Protein AF-A0A2E6H9V1-F1 (afdb_monomer_lite)

pLDDT: mean 75.18, std 14.53, range [45.62, 95.81]

Structure (mmCIF, N/CA/C/O backbone):
data_AF-A0A2E6H9V1-F1
#
_entry.id   AF-A0A2E6H9V1-F1
#
loop_
_atom_site.group_PDB
_atom_site.id
_atom_site.type_symbol
_atom_site.label_atom_id
_atom_site.label_alt_id
_atom_site.label_comp_id
_atom_site.label_asym_id
_atom_site.label_entity_id
_atom_site.label_seq_id
_atom_site.pdbx_PDB_ins_code
_atom_site.Cartn_x
_atom_site.Cartn_y
_atom_site.Cartn_z
_atom_site.occupancy
_atom_site.B_iso_or_equiv
_atom_site.auth_seq_id
_atom_site.auth_comp_id
_atom_site.auth_asym_id
_atom_site.auth_atom_id
_atom_site.pdbx_PDB_model_num
ATOM 1 N N . MET A 1 1 ? -39.007 20.331 41.762 1.00 57.66 1 MET A N 1
ATOM 2 C CA . MET A 1 1 ? -39.046 19.545 40.503 1.00 57.66 1 MET A CA 1
ATOM 3 C C . MET A 1 1 ? -38.217 20.158 39.374 1.00 57.66 1 MET A C 1
ATOM 5 O O . MET A 1 1 ? -37.455 19.413 38.781 1.00 57.66 1 MET A O 1
ATOM 9 N N . GLN A 1 2 ? -38.278 21.470 39.101 1.00 59.75 2 GLN A N 1
ATOM 10 C CA . GLN A 1 2 ? -37.494 22.106 38.016 1.00 59.75 2 GLN A CA 1
ATOM 11 C C . GLN A 1 2 ? -35.966 21.913 38.113 1.00 59.75 2 GLN A C 1
ATOM 13 O O . GLN A 1 2 ? -35.323 21.674 37.098 1.00 59.75 2 GLN A O 1
ATOM 18 N N . PHE A 1 3 ? -35.392 21.932 39.320 1.00 62.78 3 PHE A N 1
ATOM 19 C CA . PHE A 1 3 ? -33.951 21.708 39.520 1.00 62.78 3 PHE A CA 1
ATOM 20 C C . PHE A 1 3 ? -33.495 20.287 39.142 1.00 62.78 3 PHE A C 1
ATOM 22 O O . PHE A 1 3 ? -32.403 20.105 38.617 1.00 62.78 3 PHE A O 1
ATOM 29 N N . LEU A 1 4 ? -34.350 19.282 39.360 1.00 67.31 4 LEU A N 1
ATOM 30 C CA . LEU A 1 4 ? -34.034 17.884 39.055 1.00 67.31 4 LEU A CA 1
ATOM 31 C C . LEU A 1 4 ? -34.030 17.632 37.538 1.00 67.31 4 LEU A C 1
ATOM 33 O O . LEU A 1 4 ? -33.190 16.896 37.033 1.00 67.31 4 LEU A O 1
ATOM 37 N N . VAL A 1 5 ? -34.934 18.295 36.808 1.00 70.50 5 VAL A N 1
ATOM 38 C CA . VAL A 1 5 ? -35.013 18.218 35.340 1.00 70.50 5 VAL A CA 1
ATOM 39 C C . VAL A 1 5 ? -33.762 18.824 34.697 1.00 70.50 5 VAL A C 1
ATOM 41 O O . VAL A 1 5 ? -33.200 18.230 33.783 1.00 70.50 5 VAL A O 1
ATOM 44 N N . LEU A 1 6 ? -33.274 19.955 35.216 1.00 68.00 6 LEU A N 1
ATOM 45 C CA . LEU A 1 6 ? -32.047 20.600 34.735 1.00 68.00 6 LEU A CA 1
ATOM 46 C C . LEU A 1 6 ? -30.801 19.725 34.932 1.00 68.00 6 LEU A C 1
ATOM 48 O O . LEU A 1 6 ? -29.983 19.624 34.023 1.00 68.00 6 LEU A O 1
ATOM 52 N N . VAL A 1 7 ? -30.688 19.041 36.074 1.00 71.69 7 VAL A N 1
ATOM 53 C CA . VAL A 1 7 ? -29.567 18.128 36.357 1.00 71.69 7 VAL A CA 1
ATOM 54 C C . VAL A 1 7 ? -29.583 16.908 35.427 1.00 71.69 7 VAL A C 1
ATOM 56 O O . VAL A 1 7 ? -28.535 16.531 34.910 1.00 71.69 7 VAL A O 1
ATOM 59 N N . VAL A 1 8 ? -30.756 16.333 35.140 1.00 71.56 8 VAL A N 1
ATOM 60 C CA . VAL A 1 8 ? -30.886 15.188 34.216 1.00 71.56 8 VAL A CA 1
ATOM 61 C C . VAL A 1 8 ? -30.568 15.582 32.769 1.00 71.56 8 VAL A C 1
ATOM 63 O O . VAL A 1 8 ? -29.890 14.831 32.071 1.00 71.56 8 VAL A O 1
ATOM 66 N N . VAL A 1 9 ? -30.981 16.773 32.321 1.00 68.56 9 VAL A N 1
ATOM 67 C CA . VAL A 1 9 ? -30.645 17.282 30.977 1.00 68.56 9 VAL A CA 1
ATOM 68 C C . VAL A 1 9 ? -29.141 17.555 30.846 1.00 68.56 9 VAL A C 1
ATOM 70 O O . VAL A 1 9 ? -28.542 17.195 29.835 1.00 68.56 9 VAL A O 1
ATOM 73 N N . PHE A 1 10 ? -28.505 18.121 31.876 1.00 64.12 10 PHE A N 1
ATOM 74 C CA . PHE A 1 10 ? -27.064 18.394 31.862 1.00 64.12 10 PHE A CA 1
ATOM 75 C C . PHE A 1 10 ? -26.220 17.108 31.913 1.00 64.12 10 PHE A C 1
ATOM 77 O O . PHE A 1 10 ? -25.224 16.994 31.202 1.00 64.12 10 PHE A O 1
ATOM 84 N N . LEU A 1 11 ? -26.650 16.102 32.685 1.00 61.53 11 LEU A N 1
ATOM 85 C CA . LEU A 1 11 ? -26.030 14.771 32.703 1.00 61.53 11 LEU A CA 1
ATOM 86 C C . LEU A 1 11 ? -26.208 14.030 31.368 1.00 61.53 11 LEU A C 1
ATOM 88 O O . LEU A 1 11 ? -25.282 13.357 30.924 1.00 61.53 11 LEU A O 1
ATOM 92 N N . GLY A 1 12 ? -27.351 14.193 30.692 1.00 59.88 12 GLY A N 1
ATOM 93 C CA . GLY A 1 12 ? -27.587 13.618 29.364 1.00 59.88 12 GLY A CA 1
ATOM 94 C C . GLY A 1 12 ? -26.636 14.170 28.297 1.00 59.88 12 GLY A C 1
ATOM 95 O O . GLY A 1 12 ? -26.082 13.402 27.511 1.00 59.88 12 GLY A O 1
ATOM 96 N N . LEU A 1 13 ? -26.362 15.479 28.323 1.00 57.25 13 LEU A N 1
ATOM 97 C CA . LEU A 1 13 ? -25.452 16.136 27.374 1.00 57.25 13 LEU A CA 1
ATOM 98 C C . LEU A 1 13 ? -23.984 15.700 27.531 1.00 57.25 13 LEU A C 1
ATOM 100 O O . LEU A 1 13 ? -23.237 15.725 26.556 1.00 57.25 13 LEU A O 1
ATOM 104 N N . LEU A 1 14 ? -23.576 15.236 28.717 1.00 55.78 14 LEU A N 1
ATOM 105 C CA . LEU A 1 14 ? -22.212 14.753 28.976 1.00 55.78 14 LEU A CA 1
ATOM 106 C C . LEU A 1 14 ? -21.969 13.302 28.522 1.00 55.78 14 LEU A C 1
ATOM 108 O O . LEU A 1 14 ? -20.821 12.877 28.429 1.00 55.78 14 LEU A O 1
ATOM 112 N N . THR A 1 15 ? -23.019 12.539 28.199 1.00 54.88 15 THR A N 1
ATOM 113 C CA . THR A 1 15 ? -22.890 11.127 27.775 1.00 54.88 15 THR A CA 1
ATOM 114 C C . THR A 1 15 ? -22.777 10.929 26.260 1.00 54.88 15 THR A C 1
ATOM 116 O O . THR A 1 15 ? -22.539 9.812 25.807 1.00 54.88 15 THR A O 1
ATOM 119 N N . SER A 1 16 ? -22.882 11.998 25.459 1.00 49.84 16 SER A N 1
ATOM 120 C CA . SER A 1 16 ? -22.844 11.907 23.989 1.00 49.84 16 SER A CA 1
ATOM 121 C C . SER A 1 16 ? -21.440 12.005 23.372 1.00 49.84 16 SER A C 1
ATOM 123 O O . SER A 1 16 ? -21.311 12.040 22.146 1.00 49.84 16 SER A O 1
ATOM 125 N N . CYS A 1 17 ? -20.374 11.990 24.175 1.00 56.94 17 CYS A N 1
ATOM 126 C CA . CYS A 1 17 ? -19.022 11.731 23.674 1.00 56.94 17 CYS A CA 1
ATOM 127 C C . CYS A 1 17 ? -18.850 10.224 23.425 1.00 56.94 17 CYS A C 1
ATOM 129 O O . CYS A 1 17 ? -18.082 9.545 24.104 1.00 56.94 17 CYS A O 1
ATOM 131 N N . GLY A 1 18 ? -19.616 9.684 22.472 1.00 55.41 18 GLY A N 1
ATOM 132 C CA . GLY A 1 18 ? -19.430 8.318 22.001 1.00 55.41 18 GLY A CA 1
ATOM 133 C C . GLY A 1 18 ? -18.006 8.151 21.479 1.00 55.41 18 GLY A C 1
ATOM 134 O O . GLY A 1 18 ? -17.499 9.028 20.775 1.00 55.41 18 GLY A O 1
ATOM 135 N N . GLN A 1 19 ? -17.352 7.044 21.837 1.00 58.38 19 GLN A N 1
ATOM 136 C CA . GLN A 1 19 ? -16.046 6.696 21.282 1.00 58.38 19 GLN A CA 1
ATOM 137 C C . GLN A 1 19 ? -16.116 6.814 19.757 1.00 58.38 19 GLN A C 1
ATOM 139 O O . GLN A 1 19 ? -16.995 6.215 19.126 1.00 58.38 19 GLN A O 1
ATOM 144 N N . ARG A 1 20 ? -15.220 7.618 19.166 1.00 66.12 20 ARG A N 1
ATOM 145 C CA . ARG A 1 20 ? -15.069 7.665 17.708 1.00 66.12 20 ARG A CA 1
ATOM 146 C C . ARG A 1 20 ? -14.844 6.228 17.251 1.00 66.12 20 ARG A C 1
ATOM 148 O O . ARG A 1 20 ? -13.940 5.576 17.756 1.00 66.12 20 ARG A O 1
ATOM 155 N N . LYS A 1 21 ? -15.708 5.718 16.376 1.00 77.56 21 LYS A N 1
ATOM 156 C CA . LYS A 1 21 ? -15.557 4.382 15.791 1.00 77.56 21 LYS A CA 1
ATOM 157 C C . LYS A 1 21 ? -14.513 4.440 14.677 1.00 77.56 21 LYS A C 1
ATOM 159 O O . LYS A 1 21 ? -14.310 5.506 14.095 1.00 77.56 21 LYS A O 1
ATOM 164 N N . ALA A 1 22 ? -13.881 3.306 14.381 1.00 83.81 22 ALA A N 1
ATOM 165 C CA . ALA A 1 22 ? -13.075 3.172 13.172 1.00 83.81 22 ALA A CA 1
ATOM 166 C C . ALA A 1 22 ? -13.935 3.486 11.928 1.00 83.81 22 ALA A C 1
ATOM 168 O O . ALA A 1 22 ? -15.140 3.194 11.935 1.00 83.81 22 ALA A O 1
ATOM 169 N N . PRO A 1 23 ? -13.353 4.088 10.877 1.00 89.81 23 PRO A N 1
ATOM 170 C CA . PRO A 1 23 ? -14.054 4.299 9.621 1.00 89.81 23 PRO A CA 1
ATOM 171 C C . PRO A 1 23 ? -14.392 2.958 8.957 1.00 89.81 23 PRO A C 1
ATOM 173 O O . PRO A 1 23 ? -13.762 1.931 9.214 1.00 89.81 23 PRO A O 1
ATOM 176 N N . ALA A 1 24 ? -15.392 2.971 8.077 1.00 92.88 24 ALA A N 1
ATOM 177 C CA . ALA A 1 24 ? -15.654 1.831 7.209 1.00 92.88 24 ALA A CA 1
ATOM 178 C C . ALA A 1 24 ? -14.538 1.703 6.162 1.00 92.88 24 ALA A C 1
ATOM 180 O O . ALA A 1 24 ? -14.043 2.709 5.659 1.00 92.88 24 ALA A O 1
ATOM 181 N N . ASN A 1 25 ? -14.176 0.469 5.815 1.00 95.12 25 ASN A N 1
ATOM 182 C CA . ASN A 1 25 ? -13.185 0.201 4.779 1.00 95.12 25 ASN A CA 1
ATOM 183 C C . ASN A 1 25 ? -13.681 0.664 3.399 1.00 95.12 25 ASN A C 1
ATOM 185 O O . ASN A 1 25 ? -14.756 0.256 2.954 1.00 95.12 25 ASN A O 1
ATOM 189 N N . ASP A 1 26 ? -12.871 1.447 2.696 1.00 94.94 26 ASP A N 1
ATOM 190 C CA . ASP A 1 26 ? -13.098 1.807 1.303 1.00 94.94 26 ASP A CA 1
ATOM 191 C C . ASP A 1 26 ? -12.610 0.671 0.394 1.00 94.94 26 ASP A C 1
ATOM 193 O O . ASP A 1 26 ? -11.432 0.307 0.368 1.00 94.94 26 ASP A O 1
ATOM 197 N N . ALA A 1 27 ? -13.542 0.092 -0.365 1.00 93.38 27 ALA A N 1
ATOM 198 C CA . ALA A 1 27 ? -13.285 -1.079 -1.198 1.00 93.38 27 ALA A CA 1
ATOM 199 C C . ALA A 1 27 ? -12.214 -0.848 -2.278 1.00 93.38 27 ALA A C 1
ATOM 201 O O . ALA A 1 27 ? -11.625 -1.817 -2.759 1.00 93.38 27 ALA A O 1
ATOM 202 N N . ARG A 1 28 ? -11.926 0.411 -2.643 1.00 92.06 28 ARG A N 1
ATOM 203 C CA . ARG A 1 28 ? -10.874 0.751 -3.614 1.00 92.06 28 ARG A CA 1
ATOM 204 C C . ARG A 1 28 ? -9.483 0.330 -3.139 1.00 92.06 28 ARG A C 1
ATOM 206 O O . ARG A 1 28 ? -8.632 0.048 -3.975 1.00 92.06 28 ARG A O 1
ATOM 213 N N . PHE A 1 29 ? -9.265 0.215 -1.828 1.00 94.06 29 PHE A N 1
ATOM 214 C CA . PHE A 1 29 ? -7.982 -0.221 -1.275 1.00 94.06 29 PHE A CA 1
ATOM 215 C C . PHE A 1 29 ? -7.827 -1.744 -1.162 1.00 94.06 29 PHE A C 1
ATOM 217 O O . PHE A 1 29 ? -6.739 -2.221 -0.848 1.00 94.06 29 PHE A O 1
ATOM 224 N N . ASN A 1 30 ? -8.874 -2.531 -1.440 1.00 92.81 30 ASN A N 1
ATOM 225 C CA . ASN A 1 30 ? -8.818 -3.989 -1.276 1.00 92.81 30 ASN A CA 1
ATOM 226 C C . ASN A 1 30 ? -7.760 -4.649 -2.166 1.00 92.81 30 ASN A C 1
ATOM 228 O O . ASN A 1 30 ? -7.146 -5.622 -1.741 1.00 92.81 30 ASN A O 1
ATOM 232 N N . ILE A 1 31 ? -7.513 -4.109 -3.364 1.00 90.75 31 ILE A N 1
ATOM 233 C CA . ILE A 1 31 ? -6.470 -4.644 -4.245 1.00 90.75 31 ILE A CA 1
ATOM 234 C C . ILE A 1 31 ? -5.085 -4.550 -3.600 1.00 90.75 31 ILE A C 1
ATOM 236 O O . ILE A 1 31 ? -4.347 -5.528 -3.620 1.00 90.75 31 ILE A O 1
ATOM 240 N N . TYR A 1 32 ? -4.769 -3.428 -2.950 1.00 92.81 32 TYR A N 1
ATOM 241 C CA . TYR A 1 32 ? -3.482 -3.246 -2.283 1.00 92.81 32 TYR A CA 1
ATOM 242 C C . TYR A 1 32 ? -3.333 -4.180 -1.083 1.00 92.81 32 TYR A C 1
ATOM 244 O O . TYR A 1 32 ? -2.254 -4.706 -0.855 1.00 92.81 32 TYR A O 1
ATOM 252 N N . LYS A 1 33 ? -4.417 -4.465 -0.354 1.00 94.31 33 LYS A N 1
ATOM 253 C CA . LYS A 1 33 ? -4.392 -5.464 0.727 1.00 94.31 33 LYS A CA 1
ATOM 254 C C . LYS A 1 33 ? -4.036 -6.856 0.212 1.00 94.31 33 LYS A C 1
ATOM 256 O O . LYS A 1 33 ? -3.171 -7.513 0.782 1.00 94.31 33 LYS A O 1
ATOM 261 N N . SER A 1 34 ? -4.686 -7.289 -0.869 1.00 93.00 34 SER A N 1
ATOM 262 C CA . SER A 1 34 ? -4.399 -8.582 -1.496 1.00 93.00 34 SER A CA 1
ATOM 263 C C . SER A 1 34 ? -2.969 -8.637 -2.035 1.00 93.00 34 SER A C 1
ATOM 265 O O . SER A 1 34 ? -2.261 -9.602 -1.777 1.00 93.00 34 SER A O 1
ATOM 267 N N . GLN A 1 35 ? -2.509 -7.577 -2.703 1.00 91.50 35 GLN A N 1
ATOM 268 C CA . GLN A 1 35 ? -1.136 -7.494 -3.205 1.00 91.50 35 GLN A CA 1
ATOM 269 C C . GLN A 1 35 ? -0.107 -7.514 -2.068 1.00 91.50 35 GLN A C 1
ATOM 271 O O . GLN A 1 35 ? 0.880 -8.237 -2.157 1.00 91.50 35 GLN A O 1
ATOM 276 N N . PHE A 1 36 ? -0.349 -6.793 -0.972 1.00 94.19 36 PHE A N 1
ATOM 277 C CA . PHE A 1 36 ? 0.529 -6.803 0.199 1.00 94.19 36 PHE A CA 1
ATOM 278 C C . PHE A 1 36 ? 0.656 -8.210 0.798 1.00 94.19 36 PHE A C 1
ATOM 280 O O . PHE A 1 36 ? 1.757 -8.653 1.113 1.00 94.19 36 PHE A O 1
ATOM 287 N N . GLN A 1 37 ? -0.454 -8.948 0.899 1.00 95.12 37 GLN A N 1
ATOM 288 C CA . GLN A 1 37 ? -0.461 -10.341 1.357 1.00 95.12 37 GLN A CA 1
ATOM 289 C C . GLN A 1 37 ? 0.308 -11.271 0.412 1.00 95.12 37 GLN A C 1
ATOM 291 O O . GLN A 1 37 ? 1.056 -12.136 0.870 1.00 95.12 37 GLN A O 1
ATOM 296 N N . GLU A 1 38 ? 0.143 -11.104 -0.901 1.00 93.88 38 GLU A N 1
ATOM 297 C CA . GLU A 1 38 ? 0.890 -11.867 -1.903 1.00 93.88 38 GLU A CA 1
ATOM 298 C C . GLU A 1 38 ? 2.398 -11.598 -1.806 1.00 93.88 38 GLU A C 1
ATOM 300 O O . GLU A 1 38 ? 3.189 -12.543 -1.809 1.00 93.88 38 GLU A O 1
ATOM 305 N N . GLU A 1 39 ? 2.804 -10.335 -1.661 1.00 93.19 39 GLU A N 1
ATOM 306 C CA . GLU A 1 39 ? 4.210 -9.947 -1.505 1.00 93.19 39 GLU A CA 1
ATOM 307 C C . GLU A 1 39 ? 4.818 -10.431 -0.185 1.00 93.19 39 GLU A C 1
ATOM 309 O O . GLU A 1 39 ? 5.960 -10.898 -0.178 1.00 93.19 39 GLU A O 1
ATOM 314 N N . ALA A 1 40 ? 4.051 -10.396 0.908 1.00 94.00 40 ALA A N 1
ATOM 315 C CA . ALA A 1 40 ? 4.449 -10.969 2.190 1.00 94.00 40 ALA A CA 1
ATOM 316 C C . ALA A 1 40 ? 4.697 -12.477 2.056 1.00 94.00 40 ALA A C 1
ATOM 318 O O . ALA A 1 40 ? 5.736 -12.993 2.475 1.00 94.00 40 ALA A O 1
ATOM 319 N N . LYS A 1 41 ? 3.781 -13.188 1.386 1.00 94.62 41 LYS A N 1
ATOM 320 C CA . LYS A 1 41 ? 3.880 -14.634 1.171 1.00 94.62 41 LYS A CA 1
ATOM 321 C C . LYS A 1 41 ? 5.114 -15.018 0.355 1.00 94.62 41 LYS A C 1
ATOM 323 O O . LYS A 1 41 ? 5.774 -15.995 0.704 1.00 94.62 41 LYS A O 1
ATOM 328 N N . LYS A 1 42 ? 5.453 -14.262 -0.699 1.00 91.81 42 LYS A N 1
ATOM 329 C CA . LYS A 1 42 ? 6.688 -14.473 -1.489 1.00 91.81 42 LYS A CA 1
ATOM 330 C C . LYS A 1 42 ? 7.953 -14.385 -0.626 1.00 91.81 42 LYS A C 1
ATOM 332 O O . LYS A 1 42 ? 8.939 -15.047 -0.923 1.00 91.81 42 LYS A O 1
ATOM 337 N N . ARG A 1 43 ? 7.891 -13.612 0.459 1.00 93.00 43 ARG A N 1
ATOM 338 C CA . ARG A 1 43 ? 8.969 -13.368 1.429 1.00 93.00 43 ARG A CA 1
ATOM 339 C C . ARG A 1 43 ? 8.911 -14.270 2.662 1.00 93.00 43 ARG A C 1
ATOM 341 O O . ARG A 1 43 ? 9.662 -14.071 3.609 1.00 93.00 43 ARG A O 1
ATOM 348 N N . GLY A 1 44 ? 8.025 -15.267 2.666 1.00 94.56 44 GLY A N 1
ATOM 349 C CA . GLY A 1 44 ? 7.876 -16.202 3.783 1.00 94.56 44 GLY A CA 1
ATOM 350 C C . GLY A 1 44 ? 7.151 -15.622 5.001 1.00 94.56 44 GLY A C 1
ATOM 351 O O . GLY A 1 44 ? 7.211 -16.210 6.078 1.00 94.56 44 GLY A O 1
ATOM 352 N N . ILE A 1 45 ? 6.450 -14.497 4.845 1.00 93.81 45 ILE A N 1
ATOM 353 C CA . ILE A 1 45 ? 5.671 -13.859 5.907 1.00 93.81 45 ILE A CA 1
ATOM 354 C C . ILE A 1 45 ? 4.200 -14.181 5.704 1.00 93.81 45 ILE A C 1
ATOM 356 O O . ILE A 1 45 ? 3.606 -13.895 4.665 1.00 93.81 45 ILE A O 1
ATOM 360 N N . GLU A 1 46 ? 3.592 -14.772 6.724 1.00 93.62 46 GLU A N 1
ATOM 361 C CA . GLU A 1 46 ? 2.172 -15.089 6.710 1.00 93.62 46 GLU A CA 1
ATOM 362 C C . GLU A 1 46 ? 1.355 -13.901 7.224 1.00 93.62 46 GLU A C 1
ATOM 364 O O . GLU A 1 46 ? 1.543 -13.459 8.360 1.00 93.62 46 GLU A O 1
ATOM 369 N N . ILE A 1 47 ? 0.432 -13.409 6.397 1.00 92.19 47 ILE A N 1
ATOM 370 C CA . ILE A 1 47 ? -0.597 -12.437 6.775 1.00 92.19 47 ILE A CA 1
ATOM 371 C C . ILE A 1 47 ? -1.953 -13.097 6.542 1.00 92.1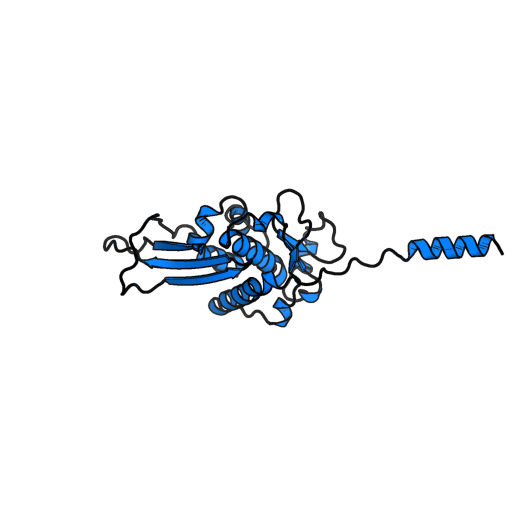9 47 ILE A C 1
ATOM 373 O O . ILE A 1 47 ? -2.250 -13.564 5.441 1.00 92.19 47 ILE A O 1
ATOM 377 N N . THR A 1 48 ? -2.769 -13.158 7.583 1.00 90.31 48 THR A N 1
ATOM 378 C CA . THR A 1 48 ? -4.085 -13.797 7.558 1.00 90.31 48 THR A CA 1
ATOM 379 C C . THR A 1 48 ? -5.154 -12.855 7.004 1.00 90.31 48 THR A C 1
ATOM 381 O O . THR A 1 48 ? -5.046 -11.633 7.094 1.00 90.31 48 THR A O 1
ATOM 384 N N . ASP A 1 49 ? -6.252 -13.414 6.494 1.00 87.50 49 ASP A N 1
ATOM 385 C CA . ASP A 1 49 ? -7.398 -12.611 6.036 1.00 87.50 49 ASP A CA 1
ATOM 386 C C . ASP A 1 49 ? -8.025 -11.794 7.178 1.00 87.50 49 ASP A C 1
ATOM 388 O O . ASP A 1 49 ? -8.570 -10.712 6.954 1.00 87.50 49 ASP A O 1
ATOM 392 N N . GLY A 1 50 ? -7.913 -12.295 8.415 1.00 86.19 50 GLY A N 1
ATOM 393 C CA . GLY A 1 50 ? -8.289 -11.556 9.616 1.00 86.19 50 GLY A CA 1
ATOM 394 C C . GLY A 1 50 ? -7.471 -10.276 9.756 1.00 86.19 50 GLY A C 1
ATOM 395 O O . GLY A 1 50 ? -8.048 -9.204 9.909 1.00 86.19 50 GLY A O 1
ATOM 396 N N . GLU A 1 51 ? -6.152 -10.344 9.591 1.00 85.62 51 GLU A N 1
ATOM 397 C CA . GLU A 1 51 ? -5.272 -9.169 9.666 1.00 85.62 51 GLU A CA 1
ATOM 398 C C . GLU A 1 51 ? -5.583 -8.136 8.576 1.00 85.62 51 GLU A C 1
ATOM 400 O O . GLU A 1 51 ? -5.608 -6.935 8.842 1.00 85.62 51 GLU A O 1
ATOM 405 N N . LEU A 1 52 ? -5.937 -8.584 7.369 1.00 88.44 52 LEU A N 1
ATOM 406 C CA . LEU A 1 52 ? -6.343 -7.697 6.270 1.00 88.44 52 LEU A CA 1
ATOM 407 C C . LEU A 1 52 ? -7.746 -7.091 6.434 1.00 88.44 52 LEU A C 1
ATOM 409 O O . LEU A 1 52 ? -8.134 -6.209 5.654 1.00 88.44 52 LEU A O 1
ATOM 413 N N . SER A 1 53 ? -8.511 -7.501 7.451 1.00 89.81 53 SER A N 1
ATOM 414 C CA . SER A 1 53 ? -9.787 -6.853 7.782 1.00 89.81 53 SER A CA 1
ATOM 415 C C . SER A 1 53 ? -9.621 -5.423 8.318 1.00 89.81 53 SER A C 1
ATOM 417 O O . SER A 1 53 ? -10.601 -4.676 8.349 1.00 89.81 53 SER A O 1
ATOM 419 N N . LEU A 1 54 ? -8.387 -5.013 8.645 1.00 91.38 54 LEU A N 1
ATOM 420 C CA . LEU A 1 54 ? -7.992 -3.648 8.998 1.00 91.38 54 LEU A CA 1
ATOM 421 C C . LEU A 1 54 ? -8.618 -2.595 8.057 1.00 91.38 54 LEU A C 1
ATOM 423 O O . LEU A 1 54 ? -8.301 -2.592 6.867 1.00 91.38 54 LEU A O 1
ATOM 427 N N . PRO A 1 55 ? -9.472 -1.672 8.528 1.00 94.75 55 PRO A N 1
ATOM 428 C CA . PRO A 1 55 ? -10.087 -0.675 7.656 1.00 94.75 55 PRO A CA 1
ATOM 429 C C . PRO A 1 55 ? -9.061 0.292 7.057 1.00 94.75 55 PRO A C 1
ATOM 431 O O . PRO A 1 55 ? -8.238 0.844 7.782 1.00 94.75 55 PRO A O 1
ATOM 434 N N . ILE A 1 56 ? -9.153 0.539 5.749 1.00 95.62 56 ILE A N 1
ATOM 435 C CA . ILE A 1 56 ? -8.431 1.616 5.057 1.00 95.62 56 ILE A CA 1
ATOM 436 C C . ILE A 1 56 ? -9.472 2.558 4.467 1.00 95.62 56 ILE A C 1
ATOM 438 O O . ILE A 1 56 ? -10.377 2.105 3.765 1.00 95.62 56 ILE A O 1
ATOM 442 N N . ALA A 1 57 ? -9.381 3.849 4.762 1.00 95.81 57 ALA A N 1
ATOM 443 C CA . ALA A 1 57 ? -10.357 4.835 4.314 1.00 95.81 57 ALA A CA 1
ATOM 444 C C . ALA A 1 57 ? -9.702 6.181 4.011 1.00 95.81 57 ALA A C 1
ATOM 446 O O . ALA A 1 57 ? -8.598 6.468 4.462 1.00 95.81 57 ALA A O 1
ATOM 447 N N . PHE A 1 58 ? -10.418 7.036 3.287 1.00 95.38 58 PHE A N 1
ATOM 448 C CA . PHE A 1 58 ? -10.010 8.429 3.143 1.00 95.38 58 PHE A CA 1
ATOM 449 C C . PHE A 1 58 ? -10.265 9.217 4.430 1.00 95.38 58 PHE A C 1
ATOM 451 O O . PHE A 1 58 ? -11.304 9.043 5.073 1.00 95.38 58 PHE A O 1
ATOM 458 N N . GLY A 1 59 ? -9.345 10.112 4.788 1.00 91.38 59 GLY A N 1
ATOM 459 C CA . GLY A 1 59 ? -9.498 10.981 5.952 1.00 91.38 59 GLY A CA 1
ATOM 460 C C . GLY A 1 59 ? -8.346 11.961 6.144 1.00 91.38 59 GLY A C 1
ATOM 461 O O . GLY A 1 59 ? -7.398 11.988 5.369 1.00 91.38 59 GLY A O 1
ATOM 462 N N . GLU A 1 60 ? -8.446 12.775 7.195 1.00 88.12 60 GLU A N 1
ATOM 463 C CA . GLU A 1 60 ? -7.365 13.679 7.588 1.00 88.12 60 GLU A CA 1
ATOM 464 C C . GLU A 1 60 ? -6.206 12.899 8.215 1.00 88.12 60 GLU A C 1
ATOM 466 O O . GLU A 1 60 ? -6.373 12.232 9.237 1.00 88.12 60 GLU A O 1
ATOM 471 N N . THR A 1 61 ? -5.025 13.044 7.629 1.00 82.94 61 THR A N 1
ATOM 472 C CA . THR A 1 61 ? -3.775 12.376 8.023 1.00 82.94 61 THR A CA 1
ATOM 473 C C . THR A 1 61 ? -2.855 13.278 8.857 1.00 82.94 61 THR A C 1
ATOM 475 O O . THR A 1 61 ? -2.030 12.783 9.617 1.00 82.94 61 THR A O 1
ATOM 478 N N . GLY A 1 62 ? -3.045 14.601 8.798 1.00 78.19 62 GLY A N 1
ATOM 479 C CA . GLY A 1 62 ? -2.153 15.600 9.400 1.00 78.19 62 GLY A CA 1
ATOM 480 C C . GLY A 1 62 ? -1.409 16.400 8.329 1.00 78.19 62 GLY A C 1
ATOM 481 O O . GLY A 1 62 ? -1.463 16.061 7.152 1.00 78.19 62 GLY A O 1
ATOM 482 N N . GLU A 1 63 ? -0.758 17.499 8.715 1.00 76.62 63 GLU A N 1
ATOM 483 C 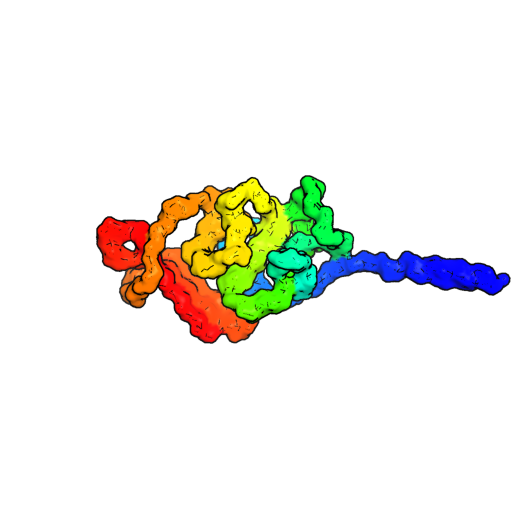CA . GLU A 1 63 ? 0.024 18.288 7.753 1.00 76.62 63 GLU A CA 1
ATOM 484 C C . GLU A 1 63 ? 1.239 17.482 7.281 1.00 76.62 63 GLU A C 1
ATOM 486 O O . GLU A 1 63 ? 2.030 17.022 8.102 1.00 76.62 63 GLU A O 1
ATOM 491 N N . GLY A 1 64 ? 1.378 17.327 5.963 1.00 76.94 64 GLY A N 1
ATOM 492 C CA . GLY A 1 64 ? 2.562 16.737 5.337 1.00 76.94 64 GLY A CA 1
ATOM 493 C C . GLY A 1 64 ? 2.602 15.209 5.254 1.00 76.94 64 GLY A C 1
ATOM 494 O O . GLY A 1 64 ? 3.609 14.700 4.785 1.00 76.94 64 GLY A O 1
ATOM 495 N N . SER A 1 65 ? 1.548 14.488 5.658 1.00 83.56 65 SER A N 1
ATOM 496 C CA . SER A 1 65 ? 1.477 13.029 5.477 1.00 83.56 65 SER A CA 1
ATOM 497 C C . SER A 1 65 ? 0.344 12.628 4.541 1.00 83.56 65 SER A C 1
ATOM 499 O O . SER A 1 65 ? -0.779 13.105 4.697 1.00 83.56 65 SER A O 1
ATOM 501 N N . ASP A 1 66 ? 0.599 11.701 3.621 1.00 89.44 66 ASP A N 1
ATOM 502 C CA . ASP A 1 66 ? -0.430 11.133 2.738 1.00 89.44 66 ASP A CA 1
ATOM 503 C C . ASP A 1 66 ? -1.105 9.879 3.319 1.00 89.44 66 ASP A C 1
ATOM 505 O O . ASP A 1 66 ? -2.145 9.445 2.818 1.00 89.44 66 ASP A O 1
ATOM 509 N N . GLY A 1 67 ? -0.562 9.325 4.406 1.00 90.12 67 GLY A N 1
ATOM 510 C CA . GLY A 1 67 ? -1.082 8.153 5.105 1.00 90.12 67 GLY A CA 1
ATOM 511 C C . GLY A 1 67 ? -0.899 8.247 6.620 1.00 90.12 67 GLY A C 1
ATOM 512 O O . GLY A 1 67 ? -0.088 9.027 7.117 1.00 90.12 67 GLY A O 1
ATOM 513 N N . ILE A 1 68 ? -1.709 7.509 7.377 1.00 88.75 68 ILE A N 1
ATOM 514 C CA . ILE A 1 68 ? -1.452 7.258 8.798 1.00 88.75 68 ILE A CA 1
ATOM 515 C C . ILE A 1 68 ? -2.140 5.976 9.270 1.00 88.75 68 ILE A C 1
ATOM 517 O O . ILE A 1 68 ? -3.356 5.808 9.136 1.00 88.75 68 ILE A O 1
ATOM 521 N N . CYS A 1 69 ? -1.375 5.102 9.910 1.00 89.31 69 CYS A N 1
ATOM 522 C CA . CYS A 1 69 ? -1.856 4.015 10.745 1.00 89.31 69 CYS A CA 1
ATOM 523 C C . CYS A 1 69 ? -2.204 4.535 12.154 1.00 89.31 69 CYS A C 1
ATOM 525 O O . CYS A 1 69 ? -1.375 5.128 12.843 1.00 89.31 69 CYS A O 1
ATOM 527 N N . THR A 1 70 ? -3.441 4.327 12.617 1.00 87.19 70 THR A N 1
ATOM 528 C CA . THR A 1 70 ? -3.897 4.837 13.923 1.00 87.19 70 THR A CA 1
ATOM 529 C C . THR A 1 70 ? -4.960 3.945 14.584 1.00 87.19 70 THR A C 1
ATOM 531 O O . THR A 1 70 ? -5.353 2.918 14.033 1.00 87.19 70 THR A O 1
ATOM 534 N N . ILE A 1 71 ? -5.425 4.316 15.785 1.00 86.12 71 ILE A N 1
ATOM 535 C CA . ILE A 1 71 ? -6.517 3.647 16.514 1.00 86.12 71 ILE A CA 1
ATOM 536 C C . ILE A 1 71 ? -7.631 4.642 16.886 1.00 86.12 71 ILE A C 1
ATOM 538 O O . ILE A 1 71 ? -7.382 5.846 17.018 1.00 86.12 71 ILE A O 1
ATOM 542 N N . PRO A 1 72 ? -8.877 4.188 17.116 1.00 80.75 72 PRO A N 1
ATOM 543 C CA . PRO A 1 72 ? -9.973 5.105 17.390 1.00 80.75 72 PRO A CA 1
ATOM 544 C C . PRO A 1 72 ? -9.779 5.887 18.695 1.00 80.75 72 PRO A C 1
ATOM 546 O O . PRO A 1 72 ? -9.503 5.320 19.750 1.00 80.75 72 PRO A O 1
ATOM 549 N N . GLY A 1 73 ? -9.942 7.210 18.620 1.00 71.69 73 GLY A N 1
ATOM 550 C CA . GLY A 1 73 ? -9.772 8.115 19.763 1.00 71.69 73 GLY A CA 1
ATOM 551 C C . GLY A 1 73 ? -8.321 8.506 20.066 1.00 71.69 73 GLY A C 1
ATOM 552 O O . GLY A 1 73 ? -8.100 9.333 20.949 1.00 71.69 73 GLY A O 1
ATOM 553 N N . MET A 1 74 ? -7.347 7.974 19.326 1.00 70.88 74 MET A N 1
ATOM 554 C CA . MET A 1 74 ? -5.958 8.410 19.405 1.00 70.88 74 MET A CA 1
ATOM 555 C C . MET A 1 74 ? -5.793 9.735 18.644 1.00 70.88 74 MET A C 1
ATOM 557 O O . MET A 1 74 ? -6.154 9.851 17.476 1.00 70.88 74 MET A O 1
ATOM 561 N N . GLY A 1 75 ? -5.337 10.776 19.344 1.00 58.38 75 GLY A N 1
ATOM 562 C CA . GLY A 1 75 ? -5.027 12.073 18.737 1.00 58.38 75 GLY A CA 1
ATOM 563 C C . GLY A 1 75 ? -3.686 12.059 17.995 1.00 58.38 75 GLY A C 1
ATOM 564 O O . GLY A 1 75 ? -2.904 11.123 18.139 1.00 58.38 75 GLY A O 1
ATOM 565 N N . ARG A 1 76 ? -3.388 13.144 17.266 1.00 55.28 76 ARG A N 1
ATOM 566 C CA . ARG A 1 76 ? -2.185 13.300 16.416 1.00 55.28 76 ARG A CA 1
ATOM 567 C C . ARG A 1 76 ? -0.835 13.127 17.148 1.00 55.28 76 ARG A C 1
ATOM 569 O O . ARG A 1 76 ? 0.167 12.871 16.502 1.00 55.28 76 ARG A O 1
ATOM 576 N N . ASN A 1 77 ? -0.803 13.219 18.483 1.00 49.81 77 ASN A N 1
ATOM 577 C CA . ASN A 1 77 ? 0.432 13.265 19.288 1.00 49.81 77 ASN A CA 1
ATOM 578 C C . ASN A 1 77 ? 0.755 11.958 20.042 1.00 49.81 77 ASN A C 1
ATOM 580 O O . ASN A 1 77 ? 1.509 11.979 21.012 1.00 49.81 77 ASN A O 1
ATOM 584 N N . ALA A 1 78 ? 0.142 10.829 19.682 1.00 50.78 78 ALA A N 1
ATOM 585 C CA . ALA A 1 78 ? 0.233 9.599 20.475 1.00 50.78 78 ALA A CA 1
ATOM 586 C C . ALA A 1 78 ? 1.353 8.626 20.058 1.00 50.78 78 ALA A C 1
ATOM 588 O O . ALA A 1 78 ? 1.384 7.498 20.549 1.00 50.78 78 ALA A O 1
ATOM 589 N N . PHE A 1 79 ? 2.290 9.050 19.210 1.00 53.09 79 PHE A N 1
ATOM 590 C CA . PHE A 1 79 ? 3.497 8.285 18.886 1.00 53.09 79 PHE A CA 1
ATOM 591 C C . PHE A 1 79 ? 4.543 8.470 19.997 1.00 53.09 79 PHE A C 1
ATOM 593 O O . PHE A 1 79 ? 5.466 9.271 19.906 1.00 53.09 79 PHE A O 1
ATOM 600 N N . SER A 1 80 ? 4.345 7.769 21.111 1.00 49.94 80 SER A N 1
ATOM 601 C CA . SER A 1 80 ? 5.368 7.562 22.148 1.00 49.94 80 SER A CA 1
ATOM 602 C C . SER A 1 80 ? 5.749 6.083 22.171 1.00 49.94 80 SER A C 1
ATOM 604 O O . SER A 1 80 ? 5.020 5.278 21.610 1.00 49.94 80 SER A O 1
ATOM 606 N N . ALA A 1 81 ? 6.810 5.680 22.872 1.00 45.62 81 ALA A N 1
ATOM 607 C CA . ALA A 1 81 ? 7.221 4.272 23.001 1.00 45.62 81 ALA A CA 1
ATOM 608 C C . ALA A 1 81 ? 6.107 3.294 23.471 1.00 45.62 81 ALA A C 1
ATOM 610 O O . ALA A 1 81 ? 6.233 2.083 23.310 1.00 45.62 81 ALA A O 1
ATOM 611 N N . ALA A 1 82 ? 4.992 3.793 24.028 1.00 50.47 82 ALA A N 1
ATOM 612 C CA . ALA A 1 82 ? 3.797 2.997 24.325 1.00 50.47 82 ALA A CA 1
ATOM 613 C C . ALA A 1 82 ? 2.978 2.598 23.073 1.00 50.47 82 ALA A C 1
ATOM 615 O O . ALA A 1 82 ? 2.215 1.634 23.125 1.00 50.47 82 ALA A O 1
ATOM 616 N N . ALA A 1 83 ? 3.139 3.315 21.958 1.00 55.62 83 ALA A N 1
ATOM 617 C CA . ALA A 1 83 ? 2.522 3.046 20.663 1.00 55.62 83 ALA A CA 1
ATOM 618 C C . ALA A 1 83 ? 3.025 1.725 20.066 1.00 55.62 83 ALA A C 1
ATOM 620 O O . ALA A 1 83 ? 2.221 0.967 19.540 1.00 55.62 83 ALA A O 1
ATOM 621 N N . ASN A 1 84 ? 4.296 1.369 20.258 1.00 54.16 84 ASN A N 1
ATOM 622 C CA . ASN A 1 84 ? 4.876 0.137 19.704 1.00 54.16 84 ASN A CA 1
ATOM 623 C C . ASN A 1 84 ? 4.221 -1.133 20.279 1.00 54.16 84 ASN A C 1
ATOM 625 O O . ASN A 1 84 ? 4.096 -2.144 19.594 1.00 54.16 84 ASN A O 1
ATOM 629 N N . ASN A 1 85 ? 3.704 -1.064 21.512 1.00 60.19 85 ASN A N 1
ATOM 630 C CA . ASN A 1 85 ? 2.911 -2.149 22.105 1.00 60.19 85 ASN A CA 1
ATOM 631 C C . ASN A 1 85 ? 1.474 -2.216 21.559 1.00 60.19 85 ASN A C 1
ATOM 633 O O . ASN A 1 85 ? 0.814 -3.245 21.687 1.00 60.19 85 ASN A O 1
ATOM 637 N N . LEU A 1 86 ? 0.970 -1.120 20.988 1.00 62.19 86 LEU A N 1
ATOM 638 C CA . LEU A 1 86 ? -0.357 -1.039 20.377 1.00 62.19 86 LEU A CA 1
ATOM 639 C C . LEU A 1 86 ? -0.303 -1.373 18.883 1.00 62.19 86 LEU A C 1
ATOM 641 O O . LEU A 1 86 ? -1.248 -1.958 18.360 1.00 62.19 86 LEU A O 1
ATOM 645 N N . PHE A 1 87 ? 0.802 -1.055 18.208 1.00 66.62 87 PHE A N 1
ATOM 646 C CA . PHE A 1 87 ? 1.011 -1.254 16.779 1.00 66.62 87 PHE A CA 1
ATOM 647 C C . PHE A 1 87 ? 1.777 -2.549 16.472 1.00 66.62 87 PHE A C 1
ATOM 649 O O . PHE A 1 87 ? 2.805 -2.532 15.824 1.00 66.62 87 PHE A O 1
ATOM 656 N N . ASN A 1 88 ? 1.244 -3.702 16.886 1.00 68.44 88 ASN A N 1
ATOM 657 C CA . ASN A 1 88 ? 1.773 -5.021 16.502 1.00 68.44 88 ASN A CA 1
ATOM 658 C C . ASN A 1 88 ? 0.710 -5.931 15.862 1.00 68.44 88 ASN A C 1
ATOM 660 O O . ASN A 1 88 ? -0.490 -5.642 15.926 1.00 68.44 88 ASN A O 1
ATOM 664 N N . LYS A 1 89 ? 1.153 -7.040 15.264 1.00 69.12 89 LYS A N 1
ATOM 665 C CA . LYS A 1 89 ? 0.292 -8.038 14.612 1.00 69.12 89 LYS A CA 1
ATOM 666 C C . LYS A 1 89 ? -0.828 -8.566 15.518 1.00 69.12 89 LYS A C 1
ATOM 668 O O . LYS A 1 89 ? -1.876 -8.940 15.028 1.00 69.12 89 LYS A O 1
ATOM 673 N N . GLU A 1 90 ? -0.659 -8.546 16.835 1.00 75.94 90 GLU A N 1
ATOM 674 C CA . GLU A 1 90 ? -1.625 -9.116 17.784 1.00 75.94 90 GLU A CA 1
ATOM 675 C C . GLU A 1 90 ? -2.841 -8.210 18.059 1.00 75.94 90 GLU A C 1
ATOM 677 O O . GLU A 1 90 ? -3.840 -8.684 18.588 1.00 75.94 90 GLU A O 1
ATOM 682 N N . ASN A 1 91 ? -2.783 -6.924 17.686 1.00 77.31 91 ASN A N 1
ATOM 683 C CA . ASN A 1 91 ? -3.819 -5.923 17.990 1.00 77.31 91 ASN A CA 1
ATOM 684 C C . ASN A 1 91 ? -4.382 -5.225 16.734 1.00 77.31 91 ASN A C 1
ATOM 686 O O . ASN A 1 91 ? -4.775 -4.054 16.790 1.00 77.31 91 ASN A O 1
ATOM 690 N N . TYR A 1 92 ? -4.357 -5.885 15.570 1.00 77.12 92 TYR A N 1
ATOM 691 C CA . TYR A 1 92 ? -4.781 -5.276 14.297 1.00 77.12 92 TYR A CA 1
ATOM 692 C C . TYR A 1 92 ? -6.254 -4.833 14.290 1.00 77.12 92 TYR A C 1
ATOM 694 O O . TYR A 1 92 ? -6.599 -3.851 13.637 1.00 77.12 92 TYR A O 1
ATOM 702 N N . ASP A 1 93 ? -7.117 -5.515 15.043 1.00 80.38 93 ASP A N 1
ATOM 703 C CA . ASP A 1 93 ? -8.565 -5.289 15.127 1.00 80.38 93 ASP A CA 1
ATOM 704 C C . ASP A 1 93 ? -8.936 -3.922 15.725 1.00 80.38 93 ASP A C 1
ATOM 706 O O . ASP A 1 93 ? -10.055 -3.430 15.563 1.00 80.38 93 ASP A O 1
ATOM 710 N N . ARG A 1 94 ? -7.981 -3.281 16.400 1.00 84.12 94 ARG A N 1
ATOM 711 C CA . ARG A 1 94 ? -8.139 -1.965 17.023 1.00 84.12 94 ARG A CA 1
ATOM 712 C C . ARG A 1 94 ? -7.626 -0.821 16.163 1.00 84.12 94 ARG A C 1
ATOM 714 O O . ARG A 1 94 ? -7.720 0.326 16.598 1.00 84.12 94 ARG A O 1
ATOM 721 N N . LYS A 1 95 ? -7.073 -1.107 14.988 1.00 89.06 95 LYS A N 1
ATOM 722 C CA . LYS A 1 95 ? -6.403 -0.128 14.133 1.00 89.06 95 LYS A CA 1
ATOM 723 C C . LYS A 1 95 ? -7.221 0.183 12.891 1.00 89.06 95 LYS A C 1
ATOM 725 O O . LYS A 1 95 ? -8.170 -0.518 12.551 1.00 89.06 95 LYS A O 1
ATOM 730 N N . PHE A 1 96 ? -6.840 1.249 12.211 1.00 91.88 96 PHE A N 1
ATOM 731 C CA . PHE A 1 96 ? -7.253 1.557 10.850 1.00 91.88 96 PHE A CA 1
ATOM 732 C C . PHE A 1 96 ? -6.221 2.477 10.202 1.00 91.88 96 PHE A C 1
ATOM 734 O O . PHE A 1 96 ? -5.415 3.107 10.887 1.00 91.88 96 PHE A O 1
ATOM 741 N N . ILE A 1 97 ? -6.278 2.565 8.880 1.00 93.31 97 ILE A N 1
ATOM 742 C CA . ILE A 1 97 ? -5.436 3.446 8.080 1.00 93.31 97 ILE A CA 1
ATOM 743 C C . ILE A 1 97 ? -6.310 4.561 7.508 1.00 93.31 97 ILE A C 1
ATOM 745 O O . ILE A 1 97 ? -7.381 4.299 6.947 1.00 93.31 97 ILE A O 1
ATOM 749 N N . LEU A 1 98 ? -5.851 5.803 7.646 1.00 93.62 98 LEU A N 1
ATOM 750 C CA . LEU A 1 98 ? -6.381 6.937 6.897 1.00 93.62 98 LEU A CA 1
ATOM 751 C C . LEU A 1 98 ? -5.415 7.297 5.779 1.00 93.62 98 LEU A C 1
ATOM 753 O O . LEU A 1 98 ? -4.210 7.344 5.994 1.00 93.62 98 LEU A O 1
ATOM 757 N N . ILE A 1 99 ? -5.967 7.573 4.607 1.00 93.75 99 ILE A N 1
ATOM 758 C CA . ILE A 1 99 ? -5.235 8.026 3.430 1.00 93.75 99 ILE A CA 1
ATOM 759 C C . ILE A 1 99 ? -5.749 9.412 3.050 1.00 93.75 99 ILE A C 1
ATOM 761 O O . ILE A 1 9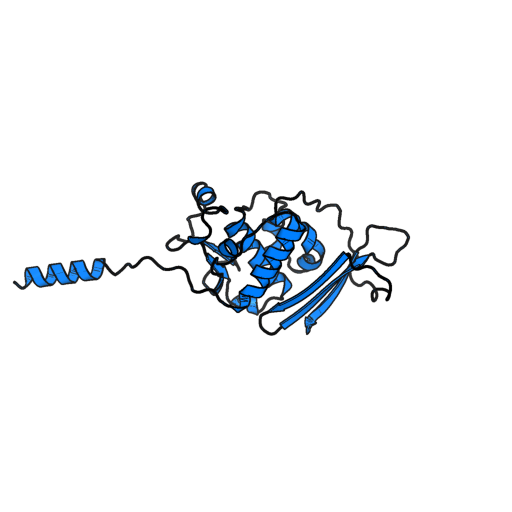9 ? -6.965 9.640 3.012 1.00 93.75 99 ILE A O 1
ATOM 765 N N . HIS A 1 100 ? -4.841 10.341 2.765 1.00 93.38 100 HI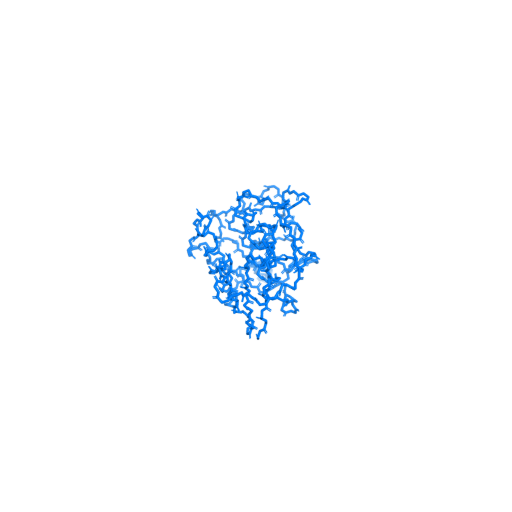S A N 1
ATOM 766 C CA . HIS A 1 100 ? -5.217 11.687 2.361 1.00 93.38 100 HIS A CA 1
ATOM 767 C C . HIS A 1 100 ? -5.903 11.652 0.979 1.00 93.38 100 HIS A C 1
ATOM 769 O O . HIS A 1 100 ? -5.426 10.961 0.075 1.00 93.38 100 HIS A O 1
ATOM 775 N N . PRO A 1 101 ? -7.025 12.368 0.763 1.00 93.12 101 PRO A N 1
ATOM 776 C CA . PRO A 1 101 ? -7.729 12.363 -0.525 1.00 93.12 101 PRO A CA 1
ATOM 777 C C . PRO A 1 101 ? -6.881 12.803 -1.725 1.00 93.12 101 PRO A C 1
ATOM 779 O O . PRO A 1 101 ? -7.079 12.284 -2.824 1.00 93.12 101 PRO A O 1
ATOM 782 N N . ASP A 1 102 ? -5.915 13.699 -1.513 1.00 91.50 102 ASP A N 1
ATOM 783 C CA . ASP A 1 102 ? -5.040 14.229 -2.573 1.00 91.50 102 ASP A CA 1
ATOM 784 C C . ASP A 1 102 ? -4.139 13.155 -3.195 1.00 91.50 102 ASP A C 1
ATOM 786 O O . ASP A 1 102 ? -3.604 13.344 -4.288 1.00 91.50 102 ASP A O 1
ATOM 790 N N . ILE A 1 103 ? -4.030 11.978 -2.566 1.00 89.00 103 ILE A N 1
ATOM 791 C CA . ILE A 1 103 ? -3.320 10.841 -3.150 1.00 89.00 103 ILE A CA 1
ATOM 792 C C . ILE A 1 103 ? -3.902 10.431 -4.514 1.00 89.00 103 ILE A C 1
ATOM 794 O O . ILE A 1 103 ? -3.209 9.839 -5.334 1.00 89.00 103 ILE A O 1
ATOM 798 N N . LEU A 1 104 ? -5.172 10.759 -4.785 1.00 89.31 104 LEU A N 1
ATOM 799 C CA . LEU A 1 104 ? -5.828 10.487 -6.066 1.00 89.31 104 LEU A CA 1
ATOM 800 C C . LEU A 1 104 ? -5.198 11.255 -7.238 1.00 89.31 104 LEU A C 1
ATOM 802 O O . LEU A 1 104 ? -5.337 10.829 -8.386 1.00 89.31 104 LEU A O 1
ATOM 806 N N . GLU A 1 105 ? -4.501 12.357 -6.957 1.00 88.38 105 GLU A N 1
ATOM 807 C CA . GLU A 1 105 ? -3.761 13.145 -7.947 1.00 88.38 105 GLU A CA 1
ATOM 808 C C . GLU A 1 105 ? -2.366 12.565 -8.233 1.00 88.38 105 GLU A C 1
ATOM 810 O O . GLU A 1 105 ? -1.693 12.982 -9.177 1.00 88.38 105 GLU A O 1
ATOM 815 N N . LYS A 1 106 ? -1.928 11.586 -7.434 1.00 86.69 106 LYS A N 1
ATOM 816 C CA . LYS A 1 106 ? -0.624 10.928 -7.546 1.00 86.69 106 LYS A CA 1
ATOM 817 C C . LYS A 1 106 ? -0.702 9.725 -8.484 1.00 86.69 106 LYS A C 1
ATOM 819 O O . LYS A 1 106 ? -1.777 9.300 -8.918 1.00 86.69 106 LYS A O 1
ATOM 824 N N . ASP A 1 107 ? 0.442 9.174 -8.869 1.00 83.31 107 ASP A N 1
ATOM 825 C CA . ASP A 1 107 ? 0.464 7.941 -9.656 1.00 83.31 107 ASP A CA 1
ATOM 826 C C . ASP A 1 107 ? 0.148 6.694 -8.811 1.00 83.31 107 ASP A C 1
ATOM 828 O O . ASP A 1 107 ? 0.078 6.732 -7.584 1.00 83.31 107 ASP A O 1
ATOM 832 N N . LEU A 1 108 ? -0.110 5.574 -9.492 1.00 84.44 108 LEU A N 1
ATOM 833 C CA . LEU A 1 108 ? -0.490 4.327 -8.826 1.00 84.44 108 LEU A CA 1
ATOM 834 C C . LEU A 1 108 ? 0.649 3.707 -8.004 1.00 84.44 108 LEU A C 1
ATOM 836 O O . LEU A 1 108 ? 0.345 2.964 -7.073 1.00 84.44 108 LEU A O 1
ATOM 840 N N . PHE A 1 109 ? 1.912 4.009 -8.326 1.00 82.12 109 PHE A N 1
ATOM 841 C CA . PHE A 1 109 ? 3.063 3.538 -7.556 1.00 82.12 109 PHE A CA 1
ATOM 842 C C . PHE A 1 109 ? 3.156 4.258 -6.225 1.00 82.12 109 PHE A C 1
ATOM 844 O O . PHE A 1 109 ? 3.296 3.609 -5.197 1.00 82.12 109 PHE A O 1
ATOM 851 N N . TYR A 1 110 ? 2.970 5.575 -6.232 1.00 84.75 110 TYR A N 1
ATOM 852 C CA . TYR A 1 110 ? 2.904 6.361 -5.012 1.00 84.75 110 TYR A CA 1
ATOM 853 C C . TYR A 1 110 ? 1.811 5.858 -4.080 1.00 84.75 110 TYR A C 1
ATOM 855 O O . TYR A 1 110 ? 2.023 5.684 -2.884 1.00 84.75 110 TYR A O 1
ATOM 863 N N . ILE A 1 111 ? 0.627 5.592 -4.639 1.00 88.25 111 ILE A N 1
ATOM 864 C CA . ILE A 1 111 ? -0.491 5.092 -3.846 1.00 88.25 111 ILE A CA 1
ATOM 865 C C . ILE A 1 111 ? -0.169 3.709 -3.265 1.00 88.25 111 ILE A C 1
ATOM 867 O O . ILE A 1 111 ? -0.478 3.473 -2.100 1.00 88.25 111 ILE A O 1
ATOM 871 N N . GLU A 1 112 ? 0.460 2.808 -4.034 1.00 89.38 112 GLU A N 1
ATOM 872 C CA . GLU A 1 112 ? 0.942 1.531 -3.488 1.00 89.38 112 GLU A CA 1
ATOM 873 C C . GLU A 1 112 ? 1.930 1.767 -2.346 1.00 89.38 112 GLU A C 1
ATOM 875 O O . GLU A 1 112 ? 1.721 1.227 -1.263 1.00 89.38 112 GLU A O 1
ATOM 880 N N . ALA A 1 113 ? 2.952 2.595 -2.573 1.00 87.56 113 ALA A N 1
ATOM 881 C CA . ALA A 1 113 ? 3.997 2.893 -1.605 1.00 87.56 113 ALA A CA 1
ATOM 882 C C . ALA A 1 113 ? 3.402 3.359 -0.276 1.00 87.56 113 ALA A C 1
ATOM 884 O O . ALA A 1 113 ? 3.654 2.739 0.752 1.00 87.56 113 ALA A O 1
ATOM 885 N N . VAL A 1 114 ? 2.531 4.373 -0.304 1.00 90.00 114 VAL A N 1
ATOM 886 C CA . VAL A 1 114 ? 1.869 4.901 0.897 1.00 90.00 114 VAL A CA 1
ATOM 887 C C . VAL A 1 114 ? 0.988 3.839 1.555 1.00 90.00 114 VAL A C 1
ATOM 889 O O . VAL A 1 114 ? 1.054 3.643 2.763 1.00 90.00 114 VAL A O 1
ATOM 892 N N . VAL A 1 115 ? 0.167 3.106 0.797 1.00 92.94 115 VAL A N 1
ATOM 893 C CA . VAL A 1 115 ? -0.722 2.096 1.397 1.00 92.94 115 VAL A CA 1
ATOM 894 C C . VAL A 1 115 ? 0.080 0.955 2.030 1.00 92.94 115 VAL A C 1
ATOM 896 O O . VAL A 1 115 ? -0.264 0.493 3.117 1.00 92.94 115 VAL A O 1
ATOM 899 N N . PHE A 1 116 ? 1.150 0.504 1.380 1.00 93.25 116 PHE A N 1
ATOM 900 C CA . PHE A 1 116 ? 2.014 -0.561 1.883 1.00 93.25 116 PHE A CA 1
ATOM 901 C C . PHE A 1 116 ? 2.822 -0.108 3.096 1.00 93.25 116 PHE A C 1
ATOM 903 O O . PHE A 1 116 ? 2.948 -0.872 4.052 1.00 93.25 116 PHE A O 1
ATOM 910 N N . HIS A 1 117 ? 3.300 1.135 3.088 1.00 91.06 117 HIS A N 1
ATOM 911 C CA . HIS A 1 117 ? 3.942 1.780 4.227 1.00 91.06 117 HIS A CA 1
ATOM 912 C C . HIS A 1 117 ? 3.051 1.718 5.472 1.00 91.06 117 HIS A C 1
ATOM 914 O O . HIS A 1 117 ? 3.443 1.192 6.516 1.00 91.06 117 HIS A O 1
ATOM 920 N N . GLU A 1 118 ? 1.801 2.168 5.340 1.00 91.56 118 GLU A N 1
ATOM 921 C CA . GLU A 1 118 ? 0.856 2.167 6.455 1.00 91.56 118 GLU A CA 1
ATOM 922 C C . GLU A 1 118 ? 0.438 0.753 6.875 1.00 91.56 118 GLU A C 1
ATOM 924 O O . GLU A 1 118 ? 0.231 0.489 8.061 1.00 91.56 118 GLU A O 1
ATOM 929 N N . LEU A 1 119 ? 0.346 -0.190 5.932 1.00 93.19 119 LEU A N 1
ATOM 930 C CA . LEU A 1 119 ? 0.123 -1.603 6.246 1.00 93.19 119 LEU A CA 1
ATOM 931 C C . LEU A 1 119 ? 1.294 -2.197 7.035 1.00 93.19 119 LEU A C 1
ATOM 933 O O . LEU A 1 119 ? 1.055 -2.940 7.987 1.00 93.19 119 LEU A O 1
ATOM 937 N N . ALA A 1 120 ? 2.537 -1.851 6.703 1.00 91.00 120 ALA A N 1
ATOM 938 C CA . ALA A 1 120 ? 3.713 -2.293 7.446 1.00 91.00 120 ALA A CA 1
ATOM 939 C C . ALA A 1 120 ? 3.719 -1.734 8.880 1.00 91.00 120 ALA A C 1
ATOM 941 O O . ALA A 1 120 ? 3.944 -2.496 9.825 1.00 91.00 120 ALA A O 1
ATOM 942 N N . HIS A 1 121 ? 3.364 -0.458 9.074 1.00 87.25 121 HIS A N 1
ATOM 943 C CA . HIS A 1 121 ? 3.130 0.108 10.409 1.00 87.25 121 HIS A CA 1
ATOM 944 C C . HIS A 1 121 ? 2.044 -0.670 11.170 1.00 87.25 121 HIS A C 1
ATOM 946 O O . HIS A 1 121 ? 2.252 -1.154 12.284 1.00 87.25 121 HIS A O 1
ATOM 952 N N . CYS A 1 122 ? 0.871 -0.838 10.560 1.00 88.38 122 CYS A N 1
ATOM 953 C CA . CYS A 1 122 ? -0.297 -1.394 11.235 1.00 88.38 122 CYS A CA 1
ATOM 954 C C . CYS A 1 122 ? -0.222 -2.903 11.489 1.00 88.38 122 CYS A C 1
ATOM 956 O O . CYS A 1 122 ? -0.731 -3.362 12.513 1.00 88.38 122 CYS A O 1
ATOM 958 N N . LEU A 1 123 ? 0.366 -3.687 10.590 1.00 89.75 123 LEU A N 1
ATOM 959 C CA . LEU A 1 123 ? 0.360 -5.149 10.681 1.00 89.75 123 LEU A CA 1
ATOM 960 C C . LEU A 1 123 ? 1.670 -5.706 11.224 1.00 89.75 123 LEU A C 1
ATOM 962 O O . LEU A 1 123 ? 1.651 -6.692 11.957 1.00 89.75 123 LEU A O 1
ATOM 966 N N . LEU A 1 124 ? 2.793 -5.076 10.888 1.00 87.06 124 LEU A N 1
ATOM 967 C CA . LEU A 1 124 ? 4.123 -5.606 11.181 1.00 87.06 124 LEU A CA 1
ATOM 968 C C . LEU A 1 124 ? 4.856 -4.800 12.261 1.00 87.06 124 LEU A C 1
ATOM 970 O O . LEU A 1 124 ? 5.913 -5.231 12.712 1.00 87.06 124 LEU A O 1
ATOM 974 N N . GLY A 1 125 ? 4.299 -3.661 12.692 1.00 82.75 125 GLY A N 1
ATOM 975 C CA . GLY A 1 125 ? 4.900 -2.808 13.718 1.00 82.75 125 GLY A CA 1
ATOM 976 C C . GLY A 1 125 ? 6.251 -2.244 13.304 1.00 82.75 125 GLY A C 1
ATOM 977 O O . GLY A 1 125 ? 7.143 -2.099 14.138 1.00 82.75 125 GLY A O 1
ATOM 978 N N . ARG A 1 126 ? 6.435 -1.999 12.002 1.00 84.06 126 ARG A N 1
ATOM 979 C CA . ARG A 1 126 ? 7.632 -1.314 11.511 1.00 84.06 126 ARG A CA 1
ATOM 980 C C . ARG A 1 126 ? 7.560 0.138 11.941 1.00 84.06 126 ARG A C 1
ATOM 982 O O . ARG A 1 126 ? 6.489 0.724 11.880 1.00 84.06 126 ARG A O 1
ATOM 989 N N . ASP A 1 127 ? 8.693 0.699 12.328 1.00 79.62 127 ASP A N 1
ATOM 990 C CA . ASP A 1 127 ? 8.841 2.112 12.652 1.00 79.62 127 ASP A CA 1
ATOM 991 C C . ASP A 1 127 ? 9.852 2.746 11.698 1.00 79.62 127 ASP A C 1
ATOM 993 O O . ASP A 1 127 ? 10.611 2.067 11.006 1.00 79.62 127 ASP A O 1
ATOM 997 N N . HIS A 1 128 ? 9.889 4.072 11.697 1.00 77.62 128 HIS A N 1
ATOM 998 C CA . HIS A 1 128 ? 10.933 4.868 11.059 1.00 77.62 128 HIS A CA 1
ATOM 999 C C . HIS A 1 128 ? 12.233 4.759 11.877 1.00 77.62 128 HIS A C 1
ATOM 1001 O O . HIS A 1 128 ? 12.501 5.598 12.734 1.00 77.62 128 HIS A O 1
ATOM 1007 N N . THR A 1 129 ? 13.016 3.689 11.696 1.00 62.22 129 THR A N 1
ATOM 1008 C CA . THR A 1 129 ? 14.138 3.363 12.605 1.00 62.22 129 THR A CA 1
ATOM 1009 C C . THR A 1 129 ? 15.498 3.946 12.215 1.00 62.22 129 THR A C 1
ATOM 1011 O O . THR A 1 129 ? 16.338 4.104 13.099 1.00 62.22 129 THR A O 1
ATOM 1014 N N . GLU A 1 130 ? 15.749 4.283 10.942 1.00 56.59 130 GLU A N 1
ATOM 1015 C CA . GLU A 1 130 ? 17.082 4.717 10.475 1.00 56.59 130 GLU A CA 1
ATOM 1016 C C . GLU A 1 130 ? 17.043 5.856 9.448 1.00 56.59 130 GLU A C 1
ATOM 1018 O O . GLU A 1 130 ? 16.202 5.865 8.556 1.00 56.59 130 GLU A O 1
ATOM 1023 N N . GLU A 1 131 ? 18.017 6.776 9.485 1.00 53.81 131 GLU A N 1
ATOM 1024 C CA . GLU A 1 131 ? 18.147 7.886 8.516 1.00 53.81 131 GLU A CA 1
ATOM 1025 C C . GLU A 1 131 ? 18.223 7.431 7.043 1.00 53.81 131 GLU A C 1
ATOM 1027 O O . GLU A 1 131 ? 17.970 8.239 6.157 1.00 53.81 131 GLU A O 1
ATOM 1032 N N . LYS A 1 132 ? 18.550 6.157 6.770 1.00 51.28 132 LYS A N 1
ATOM 1033 C CA . LYS A 1 132 ? 18.663 5.569 5.419 1.00 51.28 132 LYS A CA 1
ATOM 1034 C C . LYS A 1 132 ? 17.521 4.623 5.028 1.00 51.28 132 LYS A C 1
ATOM 1036 O O . LYS A 1 132 ? 17.640 3.891 4.054 1.00 51.28 132 LYS A O 1
ATOM 1041 N N . SER A 1 133 ? 16.426 4.634 5.772 1.00 61.44 133 SER A N 1
ATOM 1042 C CA . SER A 1 133 ? 15.276 3.771 5.515 1.00 61.44 133 SER A CA 1
ATOM 1043 C C . SER A 1 133 ? 14.421 4.292 4.350 1.00 61.44 133 SER A C 1
ATOM 1045 O O . SER A 1 133 ? 14.099 5.482 4.319 1.00 61.44 133 SER A O 1
ATOM 1047 N N . LEU A 1 134 ? 13.968 3.448 3.414 1.00 63.03 134 LEU A N 1
ATOM 1048 C CA . LEU A 1 134 ? 12.947 3.868 2.444 1.00 63.03 134 LEU A CA 1
ATOM 1049 C C . LEU A 1 134 ? 11.581 4.076 3.113 1.00 63.03 134 LEU A C 1
ATOM 1051 O O . LEU A 1 134 ? 10.748 4.800 2.559 1.00 63.03 134 LEU A O 1
ATOM 1055 N N . MET A 1 135 ? 11.360 3.555 4.329 1.00 64.94 135 MET A N 1
ATOM 1056 C CA . MET A 1 135 ? 10.255 4.030 5.172 1.00 64.94 135 MET A CA 1
ATOM 1057 C C . MET A 1 135 ? 10.349 5.546 5.399 1.00 64.94 135 MET A C 1
ATOM 1059 O O . MET A 1 135 ? 9.323 6.212 5.427 1.00 64.94 135 MET A O 1
ATOM 1063 N N . ASN A 1 136 ? 11.556 6.112 5.454 1.00 62.03 136 ASN A N 1
ATOM 1064 C CA . ASN A 1 136 ? 11.764 7.554 5.599 1.00 62.03 136 ASN A CA 1
ATOM 1065 C C . ASN A 1 136 ? 11.806 8.299 4.254 1.00 62.03 136 ASN A C 1
ATOM 1067 O O . ASN A 1 136 ? 11.342 9.432 4.173 1.00 62.03 136 ASN A O 1
ATOM 1071 N N . PHE A 1 137 ? 12.330 7.683 3.188 1.00 57.34 137 PHE A N 1
ATOM 1072 C CA . PHE A 1 137 ? 12.514 8.348 1.886 1.00 57.34 137 PHE A CA 1
ATOM 1073 C C . PHE A 1 137 ? 11.325 8.251 0.915 1.00 57.34 137 PHE A C 1
ATOM 1075 O O . PHE A 1 137 ? 11.193 9.112 0.040 1.00 57.34 137 PHE A O 1
ATOM 1082 N N . SER A 1 138 ? 10.465 7.229 1.030 1.00 53.62 138 SER A N 1
ATOM 1083 C CA . SER A 1 138 ? 9.434 6.926 0.013 1.00 53.62 138 SER A CA 1
ATOM 1084 C C . SER A 1 138 ? 8.371 8.016 -0.173 1.00 53.62 138 SER A C 1
ATOM 1086 O O . SER A 1 138 ? 7.711 8.039 -1.210 1.00 53.62 138 SER A O 1
ATOM 1088 N N . GLN A 1 139 ? 8.250 8.966 0.759 1.00 52.78 139 GLN A N 1
ATOM 1089 C CA . GLN A 1 139 ? 7.314 10.086 0.631 1.00 52.78 139 GLN A CA 1
ATOM 1090 C C . GLN A 1 139 ? 7.856 11.243 -0.233 1.00 52.78 139 GLN A C 1
ATOM 1092 O O . GLN A 1 139 ? 7.077 11.961 -0.856 1.00 52.78 139 GLN A O 1
ATOM 1097 N N . GLU A 1 140 ? 9.180 11.425 -0.334 1.00 49.91 140 GLU A N 1
ATOM 1098 C CA . GLU A 1 140 ? 9.758 12.640 -0.937 1.00 49.91 140 GLU A CA 1
ATOM 1099 C C . GLU A 1 140 ? 10.243 12.467 -2.389 1.00 49.91 140 GLU A C 1
ATOM 1101 O O . GLU A 1 140 ? 10.313 13.451 -3.132 1.00 49.91 140 GLU A O 1
ATOM 1106 N N . ARG A 1 141 ? 10.571 11.241 -2.836 1.00 52.34 141 ARG A N 1
ATOM 1107 C CA . ARG A 1 141 ? 11.096 10.970 -4.196 1.00 52.34 141 ARG A CA 1
ATOM 1108 C C . ARG A 1 141 ? 10.452 9.746 -4.846 1.00 52.34 141 ARG A C 1
ATOM 1110 O O . ARG A 1 141 ? 10.998 8.653 -4.890 1.00 52.34 141 ARG A O 1
ATOM 1117 N N . ASN A 1 142 ? 9.272 9.972 -5.404 1.00 55.00 142 ASN A N 1
ATOM 1118 C CA . ASN A 1 142 ? 8.419 8.961 -6.029 1.00 55.00 142 ASN A CA 1
ATOM 1119 C C . ASN A 1 142 ? 8.908 8.443 -7.409 1.00 55.00 142 ASN A C 1
ATOM 1121 O O . ASN A 1 142 ? 8.316 7.530 -7.977 1.00 55.00 142 ASN A O 1
ATOM 1125 N N . THR A 1 143 ? 9.977 9.003 -7.987 1.00 57.59 143 THR A N 1
ATOM 1126 C CA . THR A 1 143 ? 10.482 8.547 -9.300 1.00 57.59 143 THR A CA 1
ATOM 1127 C C . THR A 1 143 ? 11.122 7.166 -9.246 1.00 57.59 143 THR A C 1
ATOM 1129 O O . THR A 1 143 ? 11.103 6.449 -10.246 1.00 57.59 143 THR A O 1
ATOM 1132 N N . ASP A 1 144 ? 11.639 6.781 -8.080 1.00 65.38 144 ASP A N 1
ATOM 1133 C CA . ASP A 1 144 ? 12.511 5.614 -7.952 1.00 65.38 144 ASP A CA 1
ATOM 1134 C C . ASP A 1 144 ? 11.770 4.419 -7.334 1.00 65.38 144 ASP A C 1
ATOM 1136 O O . ASP A 1 144 ? 12.274 3.299 -7.377 1.00 65.38 144 ASP A O 1
ATOM 1140 N N . TYR A 1 145 ? 10.545 4.617 -6.818 1.00 71.50 145 TYR A N 1
ATOM 1141 C CA . TYR A 1 145 ? 9.755 3.548 -6.196 1.00 71.50 145 TYR A CA 1
ATOM 1142 C C . TYR A 1 145 ? 9.593 2.314 -7.083 1.00 71.50 145 TYR A C 1
ATOM 1144 O O . TYR A 1 145 ? 9.833 1.222 -6.581 1.00 71.50 145 TYR A O 1
ATOM 1152 N N . PRO A 1 146 ? 9.244 2.425 -8.382 1.00 70.75 146 PRO A N 1
ATOM 1153 C CA . PRO A 1 146 ? 9.126 1.238 -9.220 1.00 70.75 146 PRO A CA 1
ATOM 1154 C C . PRO A 1 146 ? 10.435 0.447 -9.219 1.00 70.75 146 PRO A C 1
ATOM 1156 O O . PRO A 1 146 ? 10.429 -0.760 -9.041 1.00 70.75 146 PRO A O 1
ATOM 1159 N N . MET A 1 147 ? 11.562 1.148 -9.333 1.00 69.00 147 MET A N 1
ATOM 1160 C CA . MET A 1 147 ? 12.900 0.565 -9.425 1.00 69.00 147 MET A CA 1
ATOM 1161 C C . MET A 1 147 ? 13.351 -0.101 -8.133 1.00 69.00 147 MET A C 1
ATOM 1163 O O . MET A 1 147 ? 13.986 -1.149 -8.160 1.00 69.00 147 MET A O 1
ATOM 1167 N N . LEU A 1 148 ? 13.019 0.523 -7.008 1.00 74.38 148 LEU A N 1
ATOM 1168 C CA . LEU A 1 148 ? 13.400 0.066 -5.683 1.00 74.38 148 LEU A CA 1
ATOM 1169 C C . LEU A 1 148 ? 12.295 -0.755 -5.027 1.00 74.38 148 LEU A C 1
ATOM 1171 O O . LEU A 1 148 ? 12.437 -1.097 -3.860 1.00 74.38 148 LEU A O 1
ATOM 1175 N N . ARG A 1 149 ? 11.209 -1.093 -5.738 1.00 82.19 149 ARG A N 1
ATOM 1176 C CA . ARG A 1 149 ? 10.028 -1.733 -5.148 1.00 82.19 149 ARG A CA 1
ATOM 1177 C C . ARG A 1 149 ? 10.407 -3.001 -4.398 1.00 82.19 149 ARG A C 1
ATOM 1179 O O . ARG A 1 149 ? 10.003 -3.166 -3.257 1.00 82.19 149 ARG A O 1
ATOM 1186 N N . THR A 1 150 ? 11.211 -3.875 -4.998 1.00 81.12 150 THR A N 1
ATOM 1187 C CA . THR A 1 150 ? 11.623 -5.122 -4.336 1.00 81.12 150 THR A CA 1
ATOM 1188 C C . THR A 1 150 ? 12.421 -4.852 -3.055 1.00 81.12 150 THR A C 1
ATOM 1190 O O . THR A 1 150 ? 12.078 -5.414 -2.018 1.00 81.12 150 THR A O 1
ATOM 1193 N N . VAL A 1 151 ? 13.390 -3.930 -3.091 1.00 79.38 151 VAL A N 1
ATOM 1194 C CA . VAL A 1 151 ? 14.200 -3.540 -1.919 1.00 79.38 151 VAL A CA 1
ATOM 1195 C C . VAL A 1 151 ? 13.342 -2.867 -0.844 1.00 79.38 151 VAL A C 1
ATOM 1197 O O . VAL A 1 151 ? 13.472 -3.159 0.341 1.00 79.38 151 VAL A O 1
ATOM 1200 N N . TYR A 1 152 ? 12.413 -2.008 -1.262 1.00 83.19 152 TYR A N 1
ATOM 1201 C CA . TYR A 1 152 ? 11.425 -1.367 -0.403 1.00 83.19 152 TYR A CA 1
ATOM 1202 C C . TYR A 1 152 ? 10.580 -2.394 0.331 1.00 83.19 152 TYR A C 1
ATOM 1204 O O . TYR A 1 152 ? 10.419 -2.320 1.543 1.00 83.19 152 TYR A O 1
ATOM 1212 N N . LEU A 1 153 ? 10.046 -3.371 -0.399 1.00 87.50 153 LEU A N 1
ATOM 1213 C CA . LEU A 1 153 ? 9.254 -4.441 0.182 1.00 87.50 153 LEU A CA 1
ATOM 1214 C C . LEU A 1 153 ? 10.088 -5.272 1.157 1.00 87.50 153 LEU A C 1
ATOM 1216 O O . LEU A 1 153 ? 9.610 -5.547 2.252 1.00 87.50 153 LEU A O 1
ATOM 1220 N N . ASP A 1 154 ? 11.317 -5.643 0.803 1.00 87.44 154 ASP A N 1
ATOM 1221 C CA . ASP A 1 154 ? 12.214 -6.384 1.698 1.00 87.44 154 ASP A CA 1
ATOM 1222 C C . ASP A 1 154 ? 12.400 -5.634 3.024 1.00 87.44 154 ASP A C 1
ATOM 1224 O O . ASP A 1 154 ? 12.211 -6.211 4.102 1.00 87.44 154 ASP A O 1
ATOM 1228 N N . GLU A 1 155 ? 12.609 -4.319 2.951 1.00 85.94 155 GLU A N 1
ATOM 1229 C CA . GLU A 1 155 ? 12.653 -3.454 4.122 1.00 85.94 155 GLU A CA 1
ATOM 1230 C C . GLU A 1 155 ? 11.321 -3.425 4.892 1.00 85.94 155 GLU A C 1
ATOM 1232 O O . GLU A 1 155 ? 11.323 -3.625 6.111 1.00 85.94 155 GLU A O 1
ATOM 1237 N N . LEU A 1 156 ? 10.169 -3.237 4.230 1.00 88.56 156 LEU A N 1
ATOM 1238 C CA . LEU A 1 156 ? 8.851 -3.283 4.887 1.00 88.56 156 LEU A CA 1
ATOM 1239 C C . LEU A 1 156 ? 8.659 -4.581 5.674 1.00 88.56 156 LEU A C 1
ATOM 1241 O O . LEU A 1 156 ? 8.059 -4.593 6.749 1.00 88.56 156 LEU A O 1
ATOM 1245 N N . PHE A 1 157 ? 9.189 -5.675 5.145 1.00 90.44 157 PHE A N 1
ATOM 1246 C CA . PHE A 1 157 ? 8.947 -7.023 5.620 1.00 90.44 157 PHE A CA 1
ATOM 1247 C C . PHE A 1 157 ? 9.976 -7.543 6.632 1.00 90.44 157 PHE A C 1
ATOM 1249 O O . PHE A 1 157 ? 9.774 -8.624 7.178 1.00 90.44 157 PHE A O 1
ATOM 1256 N N . GLY A 1 158 ? 11.027 -6.794 6.979 1.00 86.75 158 GLY A N 1
ATOM 1257 C CA . GLY A 1 158 ? 12.009 -7.291 7.963 1.00 86.75 158 GLY A CA 1
ATOM 1258 C C . GLY A 1 158 ? 13.165 -8.063 7.375 1.00 86.75 158 GLY A C 1
ATOM 1259 O O . GLY A 1 158 ? 13.915 -8.665 8.139 1.00 86.75 158 GLY A O 1
ATOM 1260 N N . LEU A 1 159 ? 13.307 -8.047 6.056 1.00 85.69 159 LEU A N 1
ATOM 1261 C CA . LEU A 1 159 ? 14.419 -8.672 5.368 1.00 85.69 159 LEU A CA 1
ATOM 1262 C C . LEU A 1 159 ? 15.588 -7.692 5.240 1.00 85.69 159 LEU A C 1
ATOM 1264 O O . LEU A 1 159 ? 15.431 -6.477 5.372 1.00 85.69 159 LEU A O 1
ATOM 1268 N N . GLU A 1 160 ? 16.776 -8.246 5.017 1.00 80.56 160 GLU A N 1
ATOM 1269 C CA . GLU A 1 160 ? 17.970 -7.461 4.725 1.00 80.56 160 GLU A CA 1
ATOM 1270 C C . GLU A 1 160 ? 17.794 -6.772 3.367 1.00 80.56 160 GLU A C 1
ATOM 1272 O O . GLU A 1 160 ? 17.599 -7.433 2.350 1.00 80.56 160 GLU A O 1
ATOM 1277 N N . ALA A 1 161 ? 17.832 -5.441 3.368 1.00 71.88 161 ALA A N 1
ATOM 1278 C CA . ALA A 1 161 ? 17.724 -4.619 2.174 1.00 71.88 161 ALA A CA 1
ATOM 1279 C C . ALA A 1 161 ? 19.105 -4.035 1.856 1.00 71.88 161 ALA A C 1
ATOM 1281 O O . ALA A 1 161 ? 19.632 -3.235 2.632 1.00 71.88 161 ALA A O 1
ATOM 1282 N N . ASN A 1 162 ? 19.703 -4.443 0.733 1.00 67.38 162 ASN A N 1
ATOM 1283 C CA . ASN A 1 162 ? 20.945 -3.846 0.252 1.00 67.38 162 ASN A CA 1
ATOM 1284 C C . ASN A 1 162 ? 20.642 -2.783 -0.808 1.00 67.38 162 ASN A C 1
ATOM 1286 O O . ASN A 1 162 ? 20.286 -3.086 -1.946 1.00 67.38 162 ASN A O 1
ATOM 1290 N N . PHE A 1 163 ? 20.777 -1.522 -0.411 1.00 64.62 163 PHE A N 1
ATOM 1291 C CA . PHE A 1 163 ? 20.504 -0.374 -1.272 1.00 64.62 163 PHE A CA 1
ATOM 1292 C C . PHE A 1 163 ? 21.654 -0.057 -2.235 1.00 64.62 163 PHE A C 1
ATOM 1294 O O . PHE A 1 163 ? 21.431 0.637 -3.226 1.00 64.62 163 PHE A O 1
ATOM 1301 N N . ASP A 1 164 ? 22.860 -0.565 -1.966 1.00 61.00 164 ASP A N 1
ATOM 1302 C CA . ASP A 1 164 ? 24.053 -0.291 -2.773 1.00 61.00 164 ASP A CA 1
ATOM 1303 C C . ASP A 1 164 ? 24.117 -1.164 -4.049 1.00 61.00 164 ASP A C 1
ATOM 1305 O O . ASP A 1 164 ? 24.902 -0.872 -4.950 1.00 61.00 164 ASP A O 1
ATOM 1309 N N . ASP A 1 165 ? 23.259 -2.188 -4.169 1.00 54.84 165 ASP A N 1
ATOM 1310 C CA . ASP A 1 165 ? 23.291 -3.186 -5.256 1.00 54.84 165 ASP A CA 1
ATOM 1311 C C . ASP A 1 165 ? 22.515 -2.781 -6.531 1.00 54.84 165 ASP A C 1
ATOM 1313 O O . ASP A 1 165 ? 22.513 -3.519 -7.517 1.00 54.84 165 ASP A O 1
ATOM 1317 N N . PHE A 1 166 ? 21.854 -1.617 -6.564 1.00 55.09 166 PHE A N 1
ATOM 1318 C CA . PHE A 1 166 ? 21.064 -1.187 -7.728 1.00 55.09 166 PHE A CA 1
ATOM 1319 C C . PHE A 1 166 ? 21.794 -0.138 -8.584 1.00 55.09 166 PHE A C 1
ATOM 1321 O O . PHE A 1 166 ? 21.641 1.069 -8.391 1.00 55.09 166 PHE A O 1
ATOM 1328 N N . ASN A 1 167 ? 22.537 -0.595 -9.600 1.00 53.56 167 ASN A N 1
ATOM 1329 C CA . ASN A 1 167 ? 23.075 0.264 -10.663 1.00 53.56 167 ASN A CA 1
ATOM 1330 C C . ASN A 1 167 ? 22.043 0.455 -11.798 1.00 53.56 167 ASN A C 1
ATOM 1332 O O . ASN A 1 167 ? 21.573 -0.491 -12.426 1.00 53.56 167 ASN A O 1
ATOM 1336 N N . MET A 1 168 ? 21.666 1.710 -12.067 1.00 55.81 168 MET A N 1
ATOM 1337 C CA . MET A 1 168 ? 20.514 2.069 -12.911 1.00 55.81 168 MET A CA 1
ATOM 1338 C C . MET A 1 168 ? 20.874 2.443 -14.361 1.00 55.81 168 MET A C 1
ATOM 1340 O O . MET A 1 168 ? 21.783 3.242 -14.592 1.00 55.81 168 MET A O 1
ATOM 1344 N N . GLN A 1 169 ? 20.021 2.039 -15.319 1.00 53.47 169 GLN A N 1
ATOM 1345 C CA . GLN A 1 169 ? 19.883 2.706 -16.622 1.00 53.47 169 GLN A CA 1
ATOM 1346 C C . GLN A 1 169 ? 18.402 2.955 -16.986 1.00 53.47 169 GLN A C 1
ATOM 1348 O O . GLN A 1 169 ? 17.630 2.029 -17.220 1.00 53.47 169 GLN A O 1
ATOM 1353 N N . LEU A 1 170 ? 17.993 4.228 -17.056 1.00 50.53 170 LEU A N 1
ATOM 1354 C CA . LEU A 1 170 ? 16.662 4.625 -17.540 1.00 50.53 170 LEU A CA 1
ATOM 1355 C C . LEU A 1 170 ? 16.613 4.586 -19.076 1.00 50.53 170 LEU A C 1
ATOM 1357 O O . LEU A 1 170 ? 17.519 5.091 -19.738 1.00 50.53 170 LEU A O 1
ATOM 1361 N N . GLY A 1 171 ? 15.520 4.061 -19.642 1.00 50.94 171 GLY A N 1
ATOM 1362 C CA . GLY A 1 171 ? 15.274 4.101 -21.090 1.00 50.94 171 GLY A CA 1
ATOM 1363 C C . GLY A 1 171 ? 15.879 2.941 -21.880 1.00 50.94 171 GLY A C 1
ATOM 1364 O O . GLY A 1 171 ? 16.378 3.145 -22.987 1.00 50.94 171 GLY A O 1
ATOM 1365 N N . CYS A 1 172 ? 15.823 1.727 -21.338 1.00 55.94 172 CYS A N 1
ATOM 1366 C CA . CYS A 1 172 ? 16.150 0.539 -22.113 1.00 55.94 172 CYS A CA 1
ATOM 1367 C C . CYS A 1 172 ? 15.195 0.349 -23.301 1.00 55.94 172 CYS A C 1
ATOM 1369 O O . CYS A 1 172 ? 14.048 0.808 -23.290 1.00 55.94 172 CYS A O 1
ATOM 1371 N N . GLY A 1 173 ? 15.671 -0.355 -24.329 1.00 56.94 173 GLY A N 1
ATOM 1372 C CA . GLY A 1 173 ? 14.829 -0.816 -25.428 1.00 56.94 173 GLY A CA 1
ATOM 1373 C C . GLY A 1 173 ? 13.677 -1.708 -24.950 1.00 56.94 173 GLY A C 1
ATOM 1374 O O . GLY A 1 173 ? 13.536 -2.024 -23.768 1.00 56.94 173 GLY A O 1
ATOM 1375 N N . LYS A 1 174 ? 12.817 -2.127 -25.883 1.00 59.78 174 LYS A N 1
ATOM 1376 C CA . LYS A 1 174 ? 11.809 -3.148 -25.568 1.00 59.78 174 LYS A CA 1
ATOM 1377 C C . LYS A 1 174 ? 12.519 -4.434 -25.121 1.00 59.78 174 LYS A C 1
ATOM 1379 O O . LYS A 1 174 ? 13.507 -4.775 -25.767 1.00 59.78 174 LYS A O 1
ATOM 1384 N N . PRO A 1 175 ? 12.004 -5.146 -24.099 1.00 62.50 175 PRO A N 1
ATOM 1385 C CA . PRO A 1 175 ? 12.531 -6.460 -23.751 1.00 62.50 175 PRO A CA 1
ATOM 1386 C C . PRO A 1 175 ? 12.502 -7.358 -24.988 1.00 62.50 175 PRO A C 1
ATOM 1388 O O . PRO A 1 175 ? 11.552 -7.288 -25.780 1.00 62.50 175 PRO A O 1
ATOM 1391 N N . ALA A 1 176 ? 13.537 -8.177 -25.165 1.00 66.88 176 ALA A N 1
ATOM 1392 C CA . ALA A 1 176 ? 13.515 -9.219 -26.177 1.00 66.88 176 ALA A CA 1
ATOM 1393 C C . ALA A 1 176 ? 12.338 -10.168 -25.896 1.00 66.88 176 ALA A C 1
ATOM 1395 O O . ALA A 1 176 ? 11.969 -10.394 -24.743 1.00 66.88 176 ALA A O 1
ATOM 1396 N N . ASP A 1 177 ? 11.764 -10.772 -26.939 1.00 68.12 177 ASP A N 1
ATOM 1397 C CA . ASP A 1 177 ? 10.638 -11.711 -26.780 1.00 68.12 177 ASP A CA 1
ATOM 1398 C C . ASP A 1 177 ? 10.992 -12.926 -25.890 1.00 68.12 177 ASP A C 1
ATOM 1400 O O . ASP A 1 177 ? 10.101 -13.629 -25.415 1.00 68.12 177 ASP A O 1
ATOM 1404 N N . SER A 1 178 ? 12.286 -13.173 -25.655 1.00 69.44 178 SER A N 1
ATOM 1405 C CA . SER A 1 178 ? 12.825 -14.237 -24.803 1.00 69.44 178 SER A CA 1
ATOM 1406 C C . SER A 1 178 ? 13.291 -13.781 -23.414 1.00 69.44 178 SER A C 1
ATOM 1408 O O . SER A 1 178 ? 13.867 -14.595 -22.695 1.00 69.44 178 SER A O 1
ATOM 1410 N N . SER A 1 179 ? 13.122 -12.511 -23.035 1.00 67.44 179 SER A N 1
ATOM 1411 C CA . SER A 1 179 ? 13.575 -12.021 -21.728 1.00 67.44 179 SER A CA 1
ATOM 1412 C C . SER A 1 179 ? 12.731 -12.622 -20.598 1.00 67.44 179 SER A C 1
ATOM 1414 O O . SER A 1 179 ? 11.509 -12.472 -20.578 1.00 67.44 179 SER A O 1
ATOM 1416 N N . GLU A 1 180 ? 13.379 -13.273 -19.629 1.00 74.00 180 GLU A N 1
ATOM 1417 C CA . GLU A 1 180 ? 12.736 -13.612 -18.358 1.00 74.00 180 GLU A CA 1
ATOM 1418 C C . GLU A 1 180 ? 12.578 -12.336 -17.524 1.00 74.00 180 GLU A C 1
ATOM 1420 O O . GLU A 1 180 ? 13.544 -11.617 -17.255 1.00 74.00 180 GLU A O 1
ATOM 1425 N N . PHE A 1 181 ? 11.340 -12.030 -17.140 1.00 72.19 181 PHE A N 1
ATOM 1426 C CA . PHE A 1 181 ? 11.054 -10.902 -16.266 1.00 72.19 181 PHE A CA 1
ATOM 1427 C C . PHE A 1 181 ? 11.440 -11.253 -14.832 1.00 72.19 181 PHE A C 1
ATOM 1429 O O . PHE A 1 181 ? 11.011 -12.276 -14.299 1.00 72.19 181 PHE A O 1
ATOM 1436 N N . LEU A 1 182 ? 12.202 -10.366 -14.200 1.00 73.31 182 LEU A N 1
ATOM 1437 C CA . LEU A 1 182 ? 12.454 -10.412 -12.760 1.00 73.31 182 LEU A CA 1
ATOM 1438 C C . LEU A 1 182 ? 11.186 -10.037 -11.994 1.00 73.31 182 LEU A C 1
ATOM 1440 O O . LEU A 1 182 ? 10.885 -10.609 -10.951 1.00 73.31 182 LEU A O 1
ATOM 1444 N N . GLU A 1 183 ? 10.413 -9.109 -12.558 1.00 74.25 183 GLU A N 1
ATOM 1445 C CA . GLU A 1 183 ? 9.129 -8.691 -12.019 1.00 74.25 183 GLU A CA 1
ATOM 1446 C C . GLU A 1 183 ? 8.174 -8.329 -13.166 1.00 74.25 183 GLU A C 1
ATOM 1448 O O . GLU A 1 183 ? 8.583 -7.693 -14.135 1.00 74.25 183 GLU A O 1
ATOM 1453 N N . ASP A 1 184 ? 6.901 -8.722 -13.073 1.00 77.06 184 ASP A N 1
ATOM 1454 C CA . ASP A 1 184 ? 5.820 -8.252 -13.953 1.00 77.06 184 ASP A CA 1
ATOM 1455 C C . ASP A 1 184 ? 4.548 -8.081 -13.116 1.00 77.06 184 ASP A C 1
ATOM 1457 O O . ASP A 1 184 ? 3.962 -9.052 -12.633 1.00 77.06 184 ASP A O 1
ATOM 1461 N N . VAL A 1 185 ? 4.141 -6.830 -12.907 1.00 73.12 185 VAL A N 1
ATOM 1462 C CA . VAL A 1 185 ? 3.039 -6.449 -12.019 1.00 73.12 185 VAL A CA 1
ATOM 1463 C C . VAL A 1 185 ? 1.988 -5.671 -12.795 1.00 73.12 185 VAL A C 1
ATOM 1465 O O . VAL A 1 185 ? 2.288 -4.773 -13.583 1.00 73.12 185 VAL A O 1
ATOM 1468 N N . LEU A 1 186 ? 0.719 -5.996 -12.547 1.00 77.56 186 LEU A N 1
ATOM 1469 C CA . LEU A 1 186 ? -0.428 -5.279 -13.091 1.00 77.56 186 LEU A CA 1
ATOM 1470 C C . LEU A 1 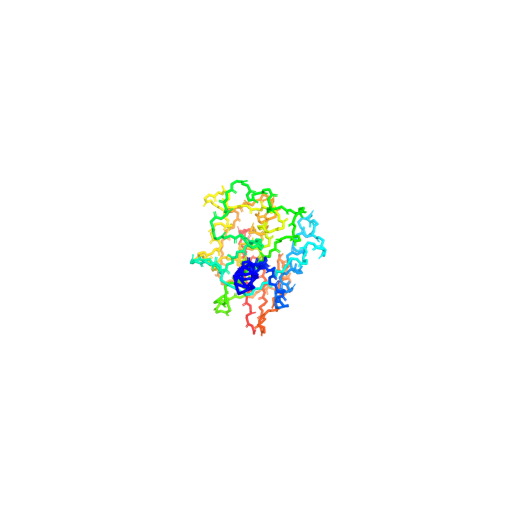186 ? -1.259 -4.666 -11.963 1.00 77.56 186 LEU A C 1
ATOM 1472 O O . LEU A 1 186 ? -1.948 -5.366 -11.224 1.00 77.56 186 LEU A O 1
ATOM 1476 N N . TYR A 1 187 ? -1.268 -3.343 -11.903 1.00 68.06 187 TYR A N 1
ATOM 1477 C CA . TYR A 1 187 ? -2.070 -2.551 -10.985 1.00 68.06 187 TYR A CA 1
ATOM 1478 C C . TYR A 1 187 ? -3.399 -2.169 -11.615 1.00 68.06 187 TYR A C 1
ATOM 1480 O O . TYR A 1 187 ? -3.445 -1.669 -12.742 1.00 68.06 187 TYR A O 1
ATOM 1488 N N . ARG A 1 188 ? -4.486 -2.359 -10.865 1.00 77.25 188 ARG A N 1
ATOM 1489 C CA . ARG A 1 188 ? -5.830 -1.897 -11.229 1.00 77.25 188 ARG A CA 1
ATOM 1490 C C . ARG A 1 188 ? -6.484 -1.237 -10.025 1.00 77.25 188 ARG A C 1
ATOM 1492 O O . ARG A 1 188 ? -7.107 -1.911 -9.213 1.00 77.25 188 ARG A O 1
ATOM 1499 N N . SER A 1 189 ? -6.357 0.077 -9.911 1.00 75.44 189 SER A N 1
ATOM 1500 C CA . SER A 1 189 ? -6.971 0.820 -8.810 1.00 75.44 189 SER A CA 1
ATOM 1501 C C . SER A 1 189 ? -7.436 2.195 -9.258 1.00 75.44 189 SER A C 1
ATOM 1503 O O . SER A 1 189 ? -6.944 2.730 -10.248 1.00 75.44 189 SER A O 1
ATOM 1505 N N . PHE A 1 190 ? -8.433 2.748 -8.567 1.00 79.12 190 PHE A N 1
ATOM 1506 C CA . PHE A 1 190 ? -9.010 4.066 -8.868 1.00 79.12 190 PHE A CA 1
ATOM 1507 C C . PHE A 1 190 ? -9.414 4.258 -10.343 1.00 79.12 190 PHE A C 1
ATOM 1509 O O . PHE A 1 190 ? -9.306 5.349 -10.891 1.00 79.12 190 PHE A O 1
ATOM 1516 N N . GLY A 1 191 ? -9.868 3.183 -11.003 1.00 78.50 191 GLY A N 1
ATOM 1517 C CA . GLY A 1 191 ? -10.244 3.202 -12.423 1.00 78.50 191 GLY A CA 1
ATOM 1518 C C . GLY A 1 191 ? -9.068 3.302 -13.404 1.00 78.50 191 GLY A C 1
ATOM 1519 O O . GLY A 1 191 ? -9.298 3.448 -14.599 1.00 78.50 191 GLY A O 1
ATOM 1520 N N . ARG A 1 192 ? -7.827 3.206 -12.920 1.00 79.06 192 ARG A N 1
ATOM 1521 C CA . ARG A 1 192 ? -6.589 3.298 -13.700 1.00 79.06 192 ARG A CA 1
ATOM 1522 C C . ARG A 1 192 ? -5.915 1.935 -13.792 1.00 79.06 192 ARG A C 1
ATOM 1524 O O . ARG A 1 192 ? -6.036 1.119 -12.873 1.00 79.06 192 ARG A O 1
ATOM 1531 N N . THR A 1 193 ? -5.194 1.692 -14.886 1.00 76.56 193 THR A N 1
ATOM 1532 C CA . THR A 1 193 ? -4.375 0.486 -15.044 1.00 76.56 193 THR A CA 1
ATOM 1533 C C . THR A 1 193 ? -2.918 0.858 -15.272 1.00 76.56 193 THR A C 1
ATOM 1535 O O . THR A 1 193 ? -2.602 1.683 -16.122 1.00 76.56 193 THR A O 1
ATOM 1538 N N . LEU A 1 194 ? -2.016 0.210 -14.548 1.00 74.75 194 LEU A N 1
ATOM 1539 C CA . LEU A 1 194 ? -0.580 0.366 -14.736 1.00 74.75 194 LEU A CA 1
ATOM 1540 C C . LEU A 1 194 ? 0.043 -1.023 -14.809 1.00 74.75 194 LEU A C 1
ATOM 1542 O O . LEU A 1 194 ? -0.141 -1.826 -13.902 1.00 74.75 194 LEU A O 1
ATOM 1546 N N . ARG A 1 195 ? 0.753 -1.320 -15.897 1.00 78.50 195 ARG A N 1
ATOM 1547 C CA . ARG A 1 195 ? 1.609 -2.508 -15.979 1.00 78.50 195 ARG A CA 1
ATOM 1548 C C . ARG A 1 195 ? 3.055 -2.082 -15.813 1.00 78.50 195 ARG A C 1
ATOM 1550 O O . ARG A 1 195 ? 3.465 -1.093 -16.419 1.00 78.50 195 ARG A O 1
ATOM 1557 N N . TYR A 1 196 ? 3.788 -2.839 -15.022 1.00 75.50 196 TYR A N 1
ATOM 1558 C CA . TYR A 1 196 ? 5.183 -2.625 -14.705 1.00 75.50 196 TYR A CA 1
ATOM 1559 C C . TYR A 1 196 ? 5.951 -3.914 -14.925 1.00 75.50 196 TYR A C 1
ATOM 1561 O O . TYR A 1 196 ? 5.468 -4.967 -14.519 1.00 75.50 196 TYR A O 1
ATOM 1569 N N . SER A 1 197 ? 7.132 -3.838 -15.527 1.00 74.56 197 SER A N 1
ATOM 1570 C CA . SER A 1 197 ? 7.995 -5.007 -15.636 1.00 74.56 197 SER A CA 1
ATOM 1571 C C . SER A 1 197 ? 9.472 -4.636 -15.485 1.00 74.56 197 SER A C 1
ATOM 1573 O O . SER A 1 197 ? 9.910 -3.630 -16.056 1.00 74.56 197 SER A O 1
ATOM 1575 N N . ILE A 1 198 ? 10.221 -5.471 -14.756 1.00 74.50 198 ILE A N 1
ATOM 1576 C CA . ILE A 1 198 ? 11.684 -5.432 -14.616 1.00 74.50 198 ILE A CA 1
ATOM 1577 C C . ILE A 1 198 ? 12.284 -6.597 -15.389 1.00 74.50 198 ILE A C 1
ATOM 1579 O O . ILE A 1 198 ? 11.838 -7.737 -15.247 1.00 74.50 198 ILE A O 1
ATOM 1583 N N . PHE A 1 199 ? 13.322 -6.330 -16.172 1.00 75.31 199 PHE A N 1
ATOM 1584 C CA . PHE A 1 199 ? 14.082 -7.352 -16.887 1.00 75.31 199 PHE A CA 1
ATOM 1585 C C . PHE A 1 199 ? 15.575 -6.987 -16.934 1.00 75.31 199 PHE A C 1
ATOM 1587 O O . PHE A 1 199 ? 15.908 -5.803 -16.823 1.00 75.31 199 PHE A O 1
ATOM 1594 N N . PRO A 1 200 ? 16.482 -7.971 -17.072 1.00 71.31 200 PRO A N 1
ATOM 1595 C CA . PRO A 1 200 ? 17.903 -7.700 -17.279 1.00 71.31 200 PRO A CA 1
ATOM 1596 C C . PRO A 1 200 ? 18.124 -6.878 -18.556 1.00 71.31 200 PRO A C 1
ATOM 1598 O O . PRO A 1 200 ? 17.456 -7.116 -19.562 1.00 71.31 200 PRO A O 1
ATOM 1601 N N . GLY A 1 201 ? 19.044 -5.914 -18.526 1.00 68.31 201 GLY A N 1
ATOM 1602 C CA . GLY A 1 201 ? 19.447 -5.173 -19.719 1.00 68.31 201 GLY A CA 1
ATOM 1603 C C . GLY A 1 201 ? 20.272 -6.021 -20.689 1.00 68.31 201 GLY A C 1
ATOM 1604 O O . GLY A 1 201 ? 20.975 -6.940 -20.283 1.00 68.31 201 GLY A O 1
ATOM 1605 N 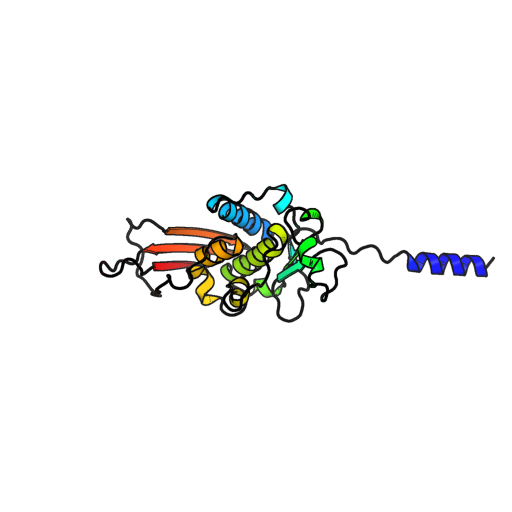N . ASP A 1 202 ? 20.226 -5.675 -21.976 1.00 65.31 202 ASP A N 1
ATOM 1606 C CA . ASP A 1 202 ? 20.900 -6.421 -23.056 1.00 65.31 202 ASP A CA 1
ATOM 1607 C C . ASP A 1 202 ? 22.440 -6.248 -23.085 1.00 65.31 202 ASP A C 1
ATOM 1609 O O . ASP A 1 202 ? 23.101 -6.723 -24.009 1.00 65.31 202 ASP A O 1
ATOM 1613 N N . ASN A 1 203 ? 23.042 -5.553 -22.113 1.00 59.59 203 ASN A N 1
ATOM 1614 C CA . ASN A 1 203 ? 24.492 -5.348 -22.077 1.00 59.59 203 ASN A CA 1
ATOM 1615 C C . ASN A 1 203 ? 25.202 -6.572 -21.476 1.00 59.59 203 ASN A C 1
ATOM 1617 O O . ASN A 1 203 ? 25.237 -6.748 -20.262 1.00 59.59 203 ASN A O 1
ATOM 1621 N N . GLU A 1 204 ? 25.847 -7.368 -22.335 1.00 52.91 204 GLU A N 1
ATOM 1622 C CA . GLU A 1 204 ? 26.655 -8.544 -21.959 1.00 52.91 204 GLU A CA 1
ATOM 1623 C C . GLU A 1 204 ? 27.832 -8.229 -21.007 1.00 52.91 204 GLU A C 1
ATOM 1625 O O . GLU A 1 204 ? 28.375 -9.142 -20.387 1.00 52.91 204 GLU A O 1
ATOM 1630 N N . GLU A 1 205 ? 28.235 -6.959 -20.865 1.00 51.59 205 GLU A N 1
ATOM 1631 C CA . GLU A 1 205 ? 29.391 -6.551 -20.048 1.00 51.59 205 GLU A CA 1
ATOM 1632 C C . GLU A 1 205 ? 29.066 -6.196 -18.585 1.00 51.59 205 GLU A C 1
ATOM 1634 O O . GLU A 1 205 ? 29.992 -6.095 -17.778 1.00 51.59 205 GLU A O 1
ATOM 1639 N N . SER A 1 206 ? 27.794 -6.053 -18.195 1.00 51.00 206 SER A N 1
ATOM 1640 C CA . SER A 1 206 ? 27.438 -5.847 -16.785 1.00 51.00 206 SER A CA 1
ATOM 1641 C C . SER A 1 206 ? 26.117 -6.520 -16.421 1.00 51.00 206 SER A C 1
ATOM 1643 O O . SER A 1 206 ? 25.030 -6.043 -16.735 1.00 51.00 206 SER A O 1
ATOM 1645 N N . SER A 1 207 ? 26.208 -7.608 -15.654 1.00 51.00 207 SER A N 1
ATOM 1646 C CA . SER A 1 207 ? 25.081 -8.354 -15.071 1.00 51.00 207 SER A CA 1
ATOM 1647 C C . SER A 1 207 ? 24.247 -7.565 -14.044 1.00 51.00 207 SER A C 1
ATOM 1649 O O . SER A 1 207 ? 23.451 -8.155 -13.322 1.00 51.00 207 SER A O 1
ATOM 1651 N N . GLU A 1 208 ? 24.448 -6.251 -13.946 1.00 56.12 208 GLU A N 1
ATOM 1652 C CA . GLU A 1 208 ? 23.934 -5.386 -12.878 1.00 56.12 208 GLU A CA 1
ATOM 1653 C C . GLU A 1 208 ? 23.002 -4.279 -13.390 1.00 56.12 208 GLU A C 1
ATOM 1655 O O . GLU A 1 208 ? 22.540 -3.460 -12.603 1.00 56.12 208 GLU A O 1
ATOM 1660 N N . VAL A 1 209 ? 22.725 -4.216 -14.699 1.00 59.41 209 VAL A N 1
ATOM 1661 C CA . VAL A 1 209 ? 21.823 -3.198 -15.258 1.00 59.41 209 VAL A CA 1
ATOM 1662 C C . VAL A 1 209 ? 20.425 -3.779 -15.417 1.00 59.41 209 VAL A C 1
ATOM 1664 O O . VAL A 1 209 ? 20.197 -4.675 -16.232 1.00 59.41 209 VAL A O 1
ATOM 1667 N N . PHE A 1 210 ? 19.473 -3.229 -14.666 1.00 66.44 210 PHE A N 1
ATOM 1668 C CA . PHE A 1 210 ? 18.059 -3.583 -14.758 1.00 66.44 210 PHE A CA 1
ATOM 1669 C C . PHE A 1 210 ? 17.271 -2.544 -15.552 1.00 66.44 210 PHE A C 1
ATOM 1671 O O . PHE A 1 210 ? 17.463 -1.334 -15.411 1.00 66.44 210 PHE A O 1
ATOM 1678 N N . CYS A 1 211 ? 16.347 -3.035 -16.371 1.00 67.38 211 CYS A N 1
ATOM 1679 C CA . CYS A 1 211 ? 15.499 -2.241 -17.237 1.00 67.38 211 CYS A CA 1
ATOM 1680 C C . CYS A 1 211 ? 14.063 -2.216 -16.732 1.00 67.38 211 CYS A C 1
ATOM 1682 O O . CYS A 1 211 ? 13.511 -3.240 -16.335 1.00 67.38 211 CYS A O 1
ATOM 1684 N N . VAL A 1 212 ? 13.447 -1.038 -16.809 1.00 66.38 212 VAL A N 1
ATOM 1685 C CA . VAL A 1 212 ? 12.073 -0.798 -16.366 1.00 66.38 212 VAL A CA 1
ATOM 1686 C C . VAL A 1 212 ? 11.191 -0.410 -17.544 1.00 66.38 212 VAL A C 1
ATOM 1688 O O . VAL A 1 212 ? 11.482 0.547 -18.262 1.00 66.38 212 VAL A O 1
ATOM 1691 N N . ASN A 1 213 ? 10.067 -1.111 -17.698 1.00 66.62 213 ASN A N 1
ATOM 1692 C CA . ASN A 1 213 ? 8.996 -0.734 -18.614 1.00 66.62 213 ASN A CA 1
ATOM 1693 C C . ASN A 1 213 ? 7.705 -0.470 -17.829 1.00 66.62 213 ASN A C 1
ATOM 1695 O O . ASN A 1 213 ? 7.226 -1.345 -17.108 1.00 66.62 213 ASN A O 1
ATOM 1699 N N . SER A 1 214 ? 7.132 0.725 -17.980 1.00 65.00 214 SER A N 1
ATOM 1700 C CA . SER A 1 214 ? 5.861 1.103 -17.365 1.00 65.00 214 SER A CA 1
ATOM 1701 C C . SER A 1 214 ? 4.866 1.576 -18.426 1.00 65.00 214 SER A C 1
ATOM 1703 O O . SER A 1 214 ? 5.147 2.446 -19.249 1.00 65.00 214 SER A O 1
ATOM 1705 N N . ILE A 1 215 ? 3.674 0.977 -18.428 1.00 69.69 215 ILE A N 1
ATOM 1706 C CA . ILE A 1 215 ? 2.591 1.323 -19.352 1.00 69.69 215 ILE A CA 1
ATOM 1707 C C . ILE A 1 215 ? 1.374 1.725 -18.526 1.00 69.69 215 ILE A C 1
ATOM 1709 O O . ILE A 1 215 ? 0.723 0.875 -17.914 1.00 69.69 215 ILE A O 1
ATOM 1713 N N . LEU A 1 216 ? 1.057 3.019 -18.543 1.00 67.69 216 LEU A N 1
ATOM 1714 C CA . LEU A 1 216 ? -0.166 3.568 -17.964 1.00 67.69 216 LEU A CA 1
ATOM 1715 C C . LEU A 1 216 ? -1.291 3.540 -19.014 1.00 67.69 216 LEU A C 1
ATOM 1717 O O . LEU A 1 216 ? -1.091 3.985 -20.146 1.00 67.69 216 LEU A O 1
ATOM 1721 N N . LYS A 1 217 ? -2.458 3.006 -18.644 1.00 59.41 217 LYS A N 1
ATOM 1722 C CA . LYS A 1 217 ? -3.682 2.976 -19.458 1.00 59.41 217 LYS A CA 1
ATOM 1723 C C . LYS A 1 217 ? -4.879 3.512 -18.687 1.00 59.41 217 LYS A C 1
ATOM 1725 O O . LYS A 1 217 ? -5.007 3.190 -17.479 1.00 59.41 217 LYS A O 1
#

Radius of gyration: 21.77 Å; chains: 1; bounding box: 68×38×67 Å

Secondary structure (DSSP, 8-state):
-HHHHHHHHHHHHHT--PPPPPPPPPGGGHHHHHHHHHHHHHTT----TTGGGS-EEE----TT-SEEEE-TT--TT--STTSTTTSSGGGGGG-EEEE-GGGGGS-HHHHHHHHHHHHIIIII------TT-HHHHTTT-TTSHHHHHHHHHHHHHT----GGG-EE-SS--PPPTTPPPSEEEEEEETTEEEEEEEEE-S-TT-TTEEEEEEEE-

Sequence (217 aa):
MQFLVLVVVFLGLLTSCGQRKAPANDARFNIYKSQFQEEAKKRGIEITDGELSLPIAFGETGEGSDGICTIPGMGRNAFSAAANNLFNKENYDRKFILIHPDILEKDLFYIEAVVFHELAHCLLGRDHTEEKSLMNFSQERNTDYPMLRTVYLDELFGLEANFDDFNMQLGCGKPADSSEFLEDVLYRSFGRTLRYSIFPGDNEESSEVFCVNSILK

Foldseek 3Di:
DVVVVVVVVVVVVVPPPPFADDDAADVLCVVLLVVLQVLCVVVVHHDDVVLSNAGEEADDPDPQAQKAKDFTPDDPPPPDPVVLVCQEQVNLVRIHMHGHPCCLVPDPLLVSLRSLLNSLRRHHVDDPDDPPQCNVVSSPDVPCCLVCVNLNSCRSNVHDRDPPLADEDEDADDDDPPWDWPDWDWDDGPNKIKIKTKTQGPDPPDRRYIYIDIDID